Protein 3DMC (pdb70)

Organism: Trichormus variabilis (strain ATCC 29413 / PCC 7937) (NCBI:txid240292)

Solvent-accessible surface area: 12724 Å² total

Foldseek 3Di:
DDDPPLLQVVLVVVLVVLVQVCQQPVDNPVNLCADQFEWEADCPPRHGIDTGSVVVNVVSNVNCVQQVRGKHFPDFDDWDDDSFKIKTWTWMWGQRNHHIFIFIKIKMFGDDGSHTRYIYIDTDDDRRYD/DDDPPLLQVVLVVQLVVLVQVCQQPVDRPSNLCADQFAWEADCPPRHGIDTGSVVVNVVSNVNNVQQVRGKHFPDFDDWDDDNFKIKTWTKMWTQRNHHIFIFIKIKMFGDDRNHTRYIYIDTDDDRRYD

Structure (mmCIF, N/CA/C/O backbone):
data_3DMC
#
_entry.id   3DMC
#
_cell.length_a   37.777
_cell.length_b   42.138
_cell.length_c   46.342
_cell.angle_alpha   87.970
_cell.angle_beta   65.830
_cell.angle_gamma   83.740
#
_symmetry.space_group_name_H-M   'P 1'
#
loop_
_entity.id
_entity.type
_entity.pdbx_description
1 polymer 'NTF2-like Protein'
2 non-polymer 'ACETATE ION'
3 water water
#
loop_
_atom_site.group_PDB
_atom_site.id
_atom_site.type_symbol
_atom_site.label_atom_id
_atom_site.label_alt_id
_atom_site.label_comp_id
_atom_site.label_asym_id
_atom_site.label_entity_id
_atom_site.label_seq_id
_atom_site.pdbx_PDB_ins_code
_atom_site.Cartn_x
_atom_site.Cartn_y
_atom_site.Cartn_z
_atom_site.occupancy
_atom_site.B_iso_or_equiv
_atom_site.auth_seq_id
_atom_site.auth_comp_id
_atom_site.auth_asym_id
_atom_site.auth_atom_id
_atom_site.pdbx_PDB_model_num
ATOM 1 N N . GLY A 1 1 ? 33.889 8.380 0.510 1.00 12.54 0 GLY A N 1
ATOM 2 C CA . GLY A 1 1 ? 35.160 7.608 0.257 1.00 14.46 0 GLY A CA 1
ATOM 3 C C . GLY A 1 1 ? 35.396 6.477 1.224 1.00 16.10 0 GLY A C 1
ATOM 4 O O . GLY A 1 1 ? 34.850 6.438 2.334 1.00 15.13 0 GLY A O 1
ATOM 21 N N . THR A 1 4 ? 39.261 7.057 5.809 1.00 18.06 3 THR A N 1
ATOM 22 C CA . THR A 1 4 ? 39.155 8.116 6.792 1.00 18.93 3 THR A CA 1
ATOM 23 C C . THR A 1 4 ? 40.413 8.185 7.675 1.00 20.74 3 THR A C 1
ATOM 24 O O . THR A 1 4 ? 41.375 7.448 7.494 1.00 22.43 3 THR A O 1
ATOM 28 N N . HIS A 1 5 ? 40.366 9.122 8.602 1.00 21.74 4 HIS A N 1
ATOM 29 C CA . HIS A 1 5 ? 41.543 9.535 9.390 1.00 19.82 4 HIS A CA 1
ATOM 30 C C . HIS A 1 5 ? 41.063 10.538 10.400 1.00 20.35 4 HIS A C 1
ATOM 31 O O . HIS A 1 5 ? 39.997 11.129 10.244 1.00 21.12 4 HIS A O 1
ATOM 38 N N . TYR A 1 6 ? 41.843 10.728 11.448 1.00 18.41 5 TYR A N 1
ATOM 39 C CA . TYR A 1 6 ? 41.376 11.592 12.525 1.00 15.73 5 TYR A CA 1
ATOM 40 C C . TYR A 1 6 ? 41.136 13.014 11.999 1.00 14.66 5 TYR A C 1
ATOM 41 O O . TYR A 1 6 ? 40.441 13.806 12.632 1.00 18.12 5 TYR A O 1
ATOM 50 N N . SER A 1 7 ? 41.701 13.334 10.835 1.00 12.58 6 SER A N 1
ATOM 51 C CA . SER A 1 7 ? 41.589 14.689 10.235 1.00 15.64 6 SER A CA 1
ATOM 52 C C . SER A 1 7 ? 40.297 14.879 9.452 1.00 15.04 6 SER A C 1
ATOM 53 O O . SER A 1 7 ? 40.057 15.923 8.874 1.00 13.28 6 SER A O 1
ATOM 56 N N . ASP A 1 8 ? 39.486 13.832 9.445 1.00 13.15 7 ASP A N 1
ATOM 57 C CA . ASP A 1 8 ? 38.153 13.853 8.788 1.00 13.53 7 ASP A CA 1
ATOM 58 C C . ASP A 1 8 ? 37.129 14.682 9.611 1.00 12.10 7 ASP A C 1
ATOM 59 O O . ASP A 1 8 ? 36.377 14.174 10.440 1.00 12.59 7 ASP A O 1
ATOM 64 N N . ASN A 1 9 ? 37.115 15.979 9.346 1.00 12.97 8 ASN A N 1
ATOM 65 C CA . ASN A 1 9 ? 36.335 16.950 10.116 1.00 10.97 8 ASN A CA 1
ATOM 66 C C . ASN A 1 9 ? 34.875 16.765 9.785 1.00 11.01 8 ASN A C 1
ATOM 67 O O . ASN A 1 9 ? 33.989 16.958 10.621 1.00 13.27 8 ASN A O 1
ATOM 72 N N . THR A 1 10 ? 34.638 16.374 8.548 1.00 10.91 9 THR A N 1
ATOM 73 C CA . THR A 1 10 ? 33.260 16.169 8.090 1.00 11.35 9 THR A CA 1
ATOM 74 C C . THR A 1 10 ? 32.572 15.094 8.952 1.00 9.83 9 THR A C 1
ATOM 75 O O . THR A 1 10 ? 31.485 15.297 9.479 1.00 10.44 9 THR A O 1
ATOM 79 N N . LEU A 1 11 ? 33.241 13.964 9.089 1.00 11.01 10 LEU A N 1
ATOM 80 C CA . LEU A 1 11 ? 32.730 12.862 9.902 1.00 11.44 10 LEU A CA 1
ATOM 81 C C . LEU A 1 11 ? 32.618 13.268 11.363 1.00 10.38 10 LEU A C 1
ATOM 82 O O . LEU A 1 11 ? 31.607 13.008 12.023 1.00 11.91 10 LEU A O 1
ATOM 87 N N . LYS A 1 12 ? 33.669 13.921 11.873 1.00 13.30 11 LYS A N 1
ATOM 88 C CA . LYS A 1 12 ? 33.698 14.325 13.257 1.00 12.30 11 LYS A CA 1
ATOM 89 C C . LYS A 1 12 ? 32.511 15.221 13.601 1.00 14.11 11 LYS A C 1
ATOM 90 O O . LYS A 1 12 ? 31.738 14.965 14.528 1.00 12.36 11 LYS A O 1
ATOM 96 N N . VAL A 1 13 ? 32.365 16.273 12.811 1.00 12.56 12 VAL A N 1
ATOM 97 C CA . VAL A 1 13 ? 31.315 17.271 13.041 1.00 13.63 12 VAL A CA 1
ATOM 98 C C . VAL A 1 13 ? 29.932 16.635 12.873 1.00 9.02 12 VAL A C 1
ATOM 99 O O . VAL A 1 13 ? 29.043 16.841 13.693 1.00 8.89 12 VAL A O 1
ATOM 103 N N . ALA A 1 14 ? 29.756 15.869 11.811 1.00 10.10 13 ALA A N 1
ATOM 104 C CA . ALA A 1 14 ? 28.441 15.186 11.570 1.00 10.43 13 ALA A CA 1
ATOM 105 C C . ALA A 1 14 ? 28.083 14.282 12.752 1.00 11.97 13 ALA A C 1
ATOM 106 O O . ALA A 1 14 ? 26.921 14.252 13.218 1.00 10.99 13 ALA A O 1
ATOM 108 N N . HIS A 1 15 ? 29.071 13.533 13.221 1.00 13.09 14 HIS A N 1
ATOM 109 C CA . HIS A 1 15 ? 28.809 12.613 14.344 1.00 13.16 14 HIS A CA 1
ATOM 110 C C . HIS A 1 15 ? 28.404 13.407 15.569 1.00 13.12 14 HIS A C 1
ATOM 111 O O . HIS A 1 15 ? 27.555 12.968 16.354 1.00 14.04 14 HIS A O 1
ATOM 118 N N . GLN A 1 16 ? 29.002 14.574 15.761 1.00 13.37 15 GLN A N 1
ATOM 119 C CA . GLN A 1 16 ? 28.634 15.385 16.926 1.00 13.64 15 GLN A CA 1
ATOM 120 C C . GLN A 1 16 ? 27.209 15.854 16.747 1.00 13.49 15 GLN A C 1
ATOM 121 O O . GLN A 1 16 ? 26.409 15.807 17.663 1.00 11.78 15 GLN A O 1
ATOM 127 N N . GLY A 1 17 ? 26.891 16.306 15.551 1.00 12.46 16 GLY A N 1
ATOM 128 C CA . GLY A 1 17 ? 25.507 16.684 15.215 1.00 13.56 16 GLY A CA 1
ATOM 129 C C . GLY A 1 17 ? 24.520 15.565 15.460 1.00 10.34 16 GLY A C 1
ATOM 130 O O . GLY A 1 17 ? 23.409 15.799 15.988 1.00 12.49 16 GLY A O 1
ATOM 131 N N . PHE A 1 18 ? 24.933 14.347 15.122 1.00 12.77 17 PHE A N 1
ATOM 132 C CA . PHE A 1 18 ? 24.033 13.193 15.242 1.00 12.51 17 PHE A CA 1
ATOM 133 C C . PHE A 1 18 ? 23.801 12.873 16.719 1.00 11.14 17 PHE A C 1
ATOM 134 O O . PHE A 1 18 ? 22.712 12.515 17.129 1.00 9.21 17 PHE A O 1
ATOM 142 N N . GLU A 1 19 ? 24.826 13.078 17.535 1.00 11.43 18 GLU A N 1
ATOM 143 C CA . GLU A 1 19 ? 24.643 12.935 18.991 1.00 9.34 18 GLU A CA 1
ATOM 144 C C . GLU A 1 19 ? 23.591 13.916 19.490 1.00 9.51 18 GLU A C 1
ATOM 145 O O . GLU A 1 19 ? 22.708 13.552 20.231 1.00 11.21 18 GLU A O 1
ATOM 151 N N . PHE A 1 20 ? 23.696 15.178 19.093 1.00 10.50 19 PHE A N 1
ATOM 152 C CA . PHE A 1 20 ? 22.735 16.198 19.554 1.00 7.69 19 PHE A CA 1
ATOM 153 C C . PHE A 1 20 ? 21.331 15.955 18.976 1.00 10.71 19 PHE A C 1
ATOM 154 O O . PHE A 1 20 ? 20.315 16.270 19.608 1.00 11.65 19 PHE A O 1
ATOM 162 N N . PHE A 1 21 ? 21.298 15.334 17.802 1.00 8.23 20 PHE A N 1
ATOM 163 C CA . PHE A 1 21 ? 20.029 14.992 17.121 1.00 9.66 20 PHE A CA 1
ATOM 164 C C . PHE A 1 21 ? 19.358 13.838 17.892 1.00 9.49 20 PHE A C 1
ATOM 165 O O . PHE A 1 21 ? 18.166 13.864 18.203 1.00 12.22 20 PHE A O 1
ATOM 173 N N . THR A 1 22 ? 20.180 12.879 18.293 1.00 12.27 21 THR A N 1
ATOM 174 C CA . THR A 1 22 ? 19.718 11.744 19.096 1.00 11.13 21 THR A CA 1
ATOM 175 C C . THR A 1 22 ? 19.085 12.287 20.383 1.00 10.77 21 THR A C 1
ATOM 176 O O . THR A 1 22 ? 17.989 11.900 20.782 1.00 10.47 21 THR A O 1
ATOM 180 N N . GLN A 1 23 ? 19.820 13.198 21.010 1.00 11.52 22 GLN A N 1
ATOM 181 C CA . GLN A 1 23 ? 19.401 13.798 22.297 1.00 12.37 22 GLN A CA 1
ATOM 182 C C . GLN A 1 23 ? 18.076 14.579 22.144 1.00 11.29 22 GLN A C 1
ATOM 183 O O . GLN A 1 23 ? 17.173 14.503 22.981 1.00 12.02 22 GLN A O 1
ATOM 189 N N . GLY A 1 24 ? 17.946 15.277 21.021 1.00 12.24 23 GLY A N 1
ATOM 190 C CA . GLY A 1 24 ? 16.752 16.043 20.743 1.00 12.59 23 GLY A CA 1
ATOM 191 C C . GLY A 1 24 ? 15.563 15.138 20.567 1.00 11.27 23 GLY A C 1
ATOM 192 O O . GLY A 1 24 ? 14.472 15.386 21.074 1.00 11.77 23 GLY A O 1
ATOM 193 N N . LEU A 1 25 ? 15.777 14.033 19.861 1.00 10.38 24 LEU A N 1
ATOM 194 C CA . LEU A 1 25 ? 14.697 13.106 19.633 1.00 12.94 24 LEU A CA 1
ATOM 195 C C . LEU A 1 25 ? 14.255 12.491 20.957 1.00 11.49 24 LEU A C 1
ATOM 196 O O . LEU A 1 25 ? 13.087 12.295 21.185 1.00 9.59 24 LEU A O 1
ATOM 201 N N . ALA A 1 26 ? 15.218 12.155 21.809 1.00 11.45 25 ALA A N 1
ATOM 202 C CA . ALA A 1 26 ? 14.906 11.379 23.038 1.00 10.73 25 ALA A CA 1
ATOM 203 C C . ALA A 1 26 ? 14.298 12.267 24.104 1.00 12.29 25 ALA A C 1
ATOM 204 O O . ALA A 1 26 ? 13.548 11.817 24.956 1.00 14.57 25 ALA A O 1
ATOM 206 N N . THR A 1 27 ? 14.653 13.537 24.066 1.00 11.55 26 THR A N 1
ATOM 207 C CA . THR A 1 27 ? 14.371 14.463 25.193 1.00 13.36 26 THR A CA 1
ATOM 208 C C . THR A 1 27 ? 13.546 15.702 24.853 1.00 12.24 26 THR A C 1
ATOM 209 O O . THR A 1 27 ? 12.969 16.332 25.734 1.00 15.80 26 THR A O 1
ATOM 213 N N . GLY A 1 28 ? 13.534 16.061 23.583 1.00 12.86 27 GLY A N 1
ATOM 214 C CA . GLY A 1 28 ? 12.792 17.208 23.074 1.00 15.08 27 GLY A CA 1
ATOM 215 C C . GLY A 1 28 ? 13.531 18.513 23.299 1.00 14.86 27 GLY A C 1
ATOM 216 O O . GLY A 1 28 ? 13.026 19.606 23.064 1.00 17.78 27 GLY A O 1
ATOM 217 N N . GLU A 1 29 ? 14.752 18.376 23.779 1.00 15.76 28 GLU A N 1
ATOM 218 C CA . GLU A 1 29 ? 15.653 19.526 23.944 1.00 17.87 28 GLU A CA 1
ATOM 219 C C . GLU A 1 29 ? 16.608 19.631 22.758 1.00 13.89 28 GLU A C 1
ATOM 220 O O . GLU A 1 29 ? 17.513 18.806 22.579 1.00 15.40 28 GLU A O 1
ATOM 226 N N . TRP A 1 30 ? 16.385 20.652 21.961 1.00 16.28 29 TRP A N 1
ATOM 227 C CA . TRP A 1 30 ? 17.059 20.808 20.665 1.00 15.30 29 TRP A CA 1
ATOM 228 C C . TRP A 1 30 ? 18.135 21.909 20.627 1.00 16.94 29 TRP A C 1
ATOM 229 O O . TRP A 1 30 ? 18.797 22.087 19.601 1.00 14.19 29 TRP A O 1
ATOM 240 N N . GLN A 1 31 ? 18.335 22.636 21.730 1.00 16.29 30 GLN A N 1
ATOM 241 C CA . GLN A 1 31 ? 19.257 23.785 21.658 1.00 16.19 30 GLN A CA 1
ATOM 242 C C . GLN A 1 31 ? 20.664 23.410 21.211 1.00 12.03 30 GLN A C 1
ATOM 243 O O . GLN A 1 31 ? 21.308 24.140 20.459 1.00 13.55 30 GLN A O 1
ATOM 249 N N . LYS A 1 32 ? 21.138 22.252 21.644 1.00 14.71 31 LYS A N 1
ATOM 250 C CA . LYS A 1 32 ? 22.531 21.866 21.400 1.00 15.47 31 LYS A CA 1
ATOM 251 C C . LYS A 1 32 ? 22.698 21.589 19.908 1.00 12.67 31 LYS A C 1
ATOM 252 O O . LYS A 1 32 ? 23.692 21.974 19.299 1.00 14.25 31 LYS A O 1
ATOM 258 N N . PHE A 1 33 ? 21.694 20.924 19.331 1.00 12.48 32 PHE A N 1
ATOM 259 C CA . PHE A 1 33 ? 21.682 20.667 17.879 1.00 10.72 32 PHE A CA 1
ATOM 260 C C . PHE A 1 33 ? 21.609 21.988 17.103 1.00 11.58 32 PHE A C 1
ATOM 261 O O . PHE A 1 33 ? 22.368 22.216 16.168 1.00 13.01 32 PHE A O 1
ATOM 269 N N . LEU A 1 34 ? 20.699 22.862 17.511 1.00 13.15 33 LEU A N 1
ATOM 270 C CA . LEU A 1 34 ? 20.483 24.138 16.826 1.00 13.19 33 LEU A CA 1
ATOM 271 C C . LEU A 1 34 ? 21.743 25.001 16.836 1.00 13.71 33 LEU A C 1
ATOM 272 O O . LEU A 1 34 ? 22.065 25.693 15.871 1.00 13.58 33 LEU A O 1
ATOM 277 N N . ASP A 1 35 ? 22.460 24.920 17.944 1.00 15.03 34 ASP A N 1
ATOM 278 C CA . ASP A 1 35 ? 23.642 25.753 18.144 1.00 15.97 34 ASP A CA 1
ATOM 279 C C . ASP A 1 35 ? 24.732 25.363 17.136 1.00 18.09 34 ASP A C 1
ATOM 280 O O . ASP A 1 35 ? 25.680 26.117 16.871 1.00 19.45 34 ASP A O 1
ATOM 293 N N . LEU A 1 37 ? 24.121 24.628 14.028 1.00 12.32 36 LEU A N 1
ATOM 294 C CA . LEU A 1 37 ? 23.644 24.934 12.664 1.00 13.58 36 LEU A CA 1
ATOM 295 C C . LEU A 1 37 ? 24.101 26.319 12.201 1.00 15.09 36 LEU A C 1
ATOM 296 O O . LEU A 1 37 ? 24.126 27.276 12.973 1.00 16.54 36 LEU A O 1
ATOM 301 N N . THR A 1 38 ? 24.462 26.403 10.928 1.00 15.90 37 THR A N 1
ATOM 302 C CA . THR A 1 38 ? 24.878 27.662 10.302 1.00 14.15 37 THR A CA 1
ATOM 303 C C . THR A 1 38 ? 23.681 28.603 10.144 1.00 14.96 37 THR A C 1
ATOM 304 O O . THR A 1 38 ? 22.520 28.198 10.161 1.00 14.21 37 THR A O 1
ATOM 308 N N . GLU A 1 39 ? 23.962 29.891 9.985 1.00 15.38 38 GLU A N 1
ATOM 309 C CA . GLU A 1 39 ? 22.890 30.866 9.904 1.00 17.39 38 GLU A CA 1
ATOM 310 C C . GLU A 1 39 ? 22.038 30.676 8.649 1.00 17.09 38 GLU A C 1
ATOM 311 O O . GLU A 1 39 ? 20.868 31.065 8.613 1.00 19.29 38 GLU A O 1
ATOM 317 N N . ASP A 1 40 ? 22.654 30.086 7.631 1.00 16.45 39 ASP A N 1
ATOM 318 C CA . ASP A 1 40 ? 22.000 29.862 6.329 1.00 15.56 39 ASP A CA 1
ATOM 319 C C . ASP A 1 40 ? 21.507 28.416 6.224 1.00 13.72 39 ASP A C 1
ATOM 320 O O . ASP A 1 40 ? 21.251 27.909 5.144 1.00 11.13 39 ASP A O 1
ATOM 325 N N . PHE A 1 41 ? 21.370 27.796 7.384 1.00 15.10 40 PHE A N 1
ATOM 326 C CA . PHE A 1 41 ? 20.911 26.395 7.476 1.00 14.39 40 PHE A CA 1
ATOM 327 C C . PHE A 1 41 ? 19.624 26.173 6.672 1.00 14.14 40 PHE A C 1
ATOM 328 O O . PHE A 1 41 ? 18.681 26.954 6.781 1.00 16.17 40 PHE A O 1
ATOM 336 N N . THR A 1 42 ? 19.590 25.100 5.876 1.00 12.06 41 THR A N 1
ATOM 337 C CA . THR A 1 42 ? 18.338 24.703 5.196 1.00 8.77 41 THR A CA 1
ATOM 338 C C . THR A 1 42 ? 18.062 23.253 5.486 1.00 11.83 41 THR A C 1
ATOM 339 O O . THR A 1 42 ? 18.961 22.491 5.845 1.00 10.57 41 THR A O 1
ATOM 343 N N . PHE A 1 43 ? 16.803 22.894 5.400 1.00 11.17 42 PHE A N 1
ATOM 344 C CA . PHE A 1 43 ? 16.434 21.483 5.642 1.00 12.63 42 PHE A CA 1
ATOM 345 C C . PHE A 1 43 ? 15.305 21.116 4.719 1.00 11.99 42 PHE A C 1
ATOM 346 O O . PHE A 1 43 ? 14.414 21.912 4.437 1.00 14.90 42 PHE A O 1
ATOM 354 N N . TRP A 1 44 ? 15.375 19.890 4.242 1.00 8.68 43 TRP A N 1
ATOM 355 C CA . TRP A 1 44 ? 14.350 19.340 3.336 1.00 8.72 43 TRP A CA 1
ATOM 356 C C . TRP A 1 44 ? 13.628 18.186 4.051 1.00 8.36 43 TRP A C 1
ATOM 357 O O . TRP A 1 44 ? 14.259 17.317 4.649 1.00 9.64 43 TRP A O 1
ATOM 368 N N . PHE A 1 45 ? 12.306 18.194 3.961 1.00 11.06 44 PHE A N 1
ATOM 369 C CA . PHE A 1 45 ? 11.462 17.187 4.604 1.00 10.79 44 PHE A CA 1
ATOM 370 C C . PHE A 1 45 ? 10.351 16.708 3.632 1.00 8.81 44 PHE A C 1
ATOM 371 O O . PHE A 1 45 ? 9.914 17.434 2.774 1.00 10.22 44 PHE A O 1
ATOM 379 N N . PRO A 1 46 ? 9.926 15.436 3.741 1.00 8.41 45 PRO A N 1
ATOM 380 C CA . PRO A 1 46 ? 9.158 14.909 2.621 1.00 7.96 45 PRO A CA 1
ATOM 381 C C . PRO A 1 46 ? 7.728 15.353 2.464 1.00 10.34 45 PRO A C 1
ATOM 382 O O . PRO A 1 46 ? 7.214 15.350 1.351 1.00 13.63 45 PRO A O 1
ATOM 394 N N . GLY A 1 48 ? 3.950 17.293 4.473 1.00 14.84 47 GLY A N 1
ATOM 395 C CA . GLY A 1 48 ? 3.184 18.019 5.456 1.00 16.83 47 GLY A CA 1
ATOM 396 C C . GLY A 1 48 ? 3.570 19.461 5.480 1.00 14.67 47 GLY A C 1
ATOM 397 O O . GLY A 1 48 ? 4.020 20.005 4.479 1.00 14.30 47 GLY A O 1
ATOM 398 N N . GLU A 1 49 ? 3.377 20.049 6.645 1.00 12.39 48 GLU A N 1
ATOM 399 C CA . GLU A 1 49 ? 3.588 21.493 6.829 1.00 15.35 48 GLU A CA 1
ATOM 400 C C . GLU A 1 49 ? 4.975 21.909 6.411 1.00 13.60 48 GLU A C 1
ATOM 401 O O . GLU A 1 49 ? 5.167 22.994 5.879 1.00 15.07 48 GLU A O 1
ATOM 407 N N . PHE A 1 50 ? 5.944 21.044 6.690 1.00 12.21 49 PHE A N 1
ATOM 408 C CA . PHE A 1 50 ? 7.357 21.312 6.420 1.00 10.89 49 PHE A CA 1
ATOM 409 C C . PHE A 1 50 ? 7.876 20.634 5.139 1.00 11.85 49 PHE A C 1
ATOM 410 O O . PHE A 1 50 ? 9.073 20.498 4.912 1.00 10.72 49 PHE A O 1
ATOM 418 N N . HIS A 1 51 ? 6.953 20.236 4.275 1.00 10.64 50 HIS A N 1
ATOM 419 C CA . HIS A 1 51 ? 7.370 19.656 3.013 1.00 12.19 50 HIS A CA 1
ATOM 420 C C . HIS A 1 51 ? 8.268 20.623 2.272 1.00 12.95 50 HIS A C 1
ATOM 421 O O . HIS A 1 51 ? 8.033 21.830 2.237 1.00 11.74 50 HIS A O 1
ATOM 428 N N . GLY A 1 52 ? 9.310 20.071 1.675 1.00 13.71 51 GLY A N 1
ATOM 429 C CA . GLY A 1 52 ? 10.217 20.763 0.777 1.00 14.11 51 GLY A CA 1
ATOM 430 C C . GLY A 1 52 ? 11.371 21.467 1.451 1.00 13.46 51 GLY A C 1
ATOM 431 O O . GLY A 1 52 ? 11.824 21.067 2.520 1.00 13.11 51 GLY A O 1
ATOM 432 N N . LEU A 1 53 ? 11.820 22.541 0.810 1.00 15.18 52 LEU A N 1
ATOM 433 C CA . LEU A 1 53 ? 12.963 23.305 1.287 1.00 15.63 52 LEU A CA 1
ATOM 434 C C . LEU A 1 53 ? 12.516 24.331 2.322 1.00 18.48 52 LEU A C 1
ATOM 435 O O . LEU A 1 53 ? 11.572 25.108 2.106 1.00 16.37 52 LEU A O 1
ATOM 440 N N . ASN A 1 54 ? 13.201 24.296 3.455 1.00 14.02 53 ASN A N 1
ATOM 441 C CA . ASN A 1 54 ? 12.947 25.207 4.573 1.00 14.04 53 ASN A CA 1
ATOM 442 C C . ASN A 1 54 ? 14.207 25.951 4.880 1.00 14.26 53 ASN A C 1
ATOM 443 O O . ASN A 1 54 ? 15.265 25.363 4.916 1.00 11.51 53 ASN A O 1
ATOM 448 N N . VAL A 1 55 ? 14.094 27.261 5.111 1.00 13.87 54 VAL A N 1
ATOM 449 C CA . VAL A 1 55 ? 15.292 28.090 5.235 1.00 15.85 54 VAL A CA 1
ATOM 450 C C . VAL A 1 55 ? 15.386 28.736 6.600 1.00 13.66 54 VAL A C 1
ATOM 451 O O . VAL A 1 55 ? 14.419 29.288 7.111 1.00 14.82 54 VAL A O 1
ATOM 455 N N . GLY A 1 56 ? 16.569 28.633 7.188 1.00 15.29 55 GLY A N 1
ATOM 456 C CA . GLY A 1 56 ? 16.886 29.305 8.453 1.00 16.72 55 GLY A CA 1
ATOM 457 C C . GLY A 1 56 ? 16.613 28.616 9.767 1.00 17.30 55 GLY A C 1
ATOM 458 O O . GLY A 1 56 ? 15.820 27.674 9.862 1.00 17.63 55 GLY A O 1
ATOM 459 N N . LYS A 1 57 ? 17.271 29.136 10.807 1.00 16.26 56 LYS A N 1
ATOM 460 C CA . LYS A 1 57 ? 17.286 28.501 12.140 1.00 16.13 56 LYS A CA 1
ATOM 461 C C . LYS A 1 57 ? 16.020 28.712 12.969 1.00 16.81 56 LYS A C 1
ATOM 462 O O . LYS A 1 57 ? 15.686 27.897 13.809 1.00 17.56 56 LYS A O 1
ATOM 468 N N . GLU A 1 58 ? 15.312 29.798 12.709 1.00 17.21 57 GLU A N 1
ATOM 469 C CA . GLU A 1 58 ? 14.013 30.024 13.370 1.00 18.77 57 GLU A CA 1
ATOM 470 C C . GLU A 1 58 ? 13.047 28.939 12.922 1.00 17.40 57 GLU A C 1
ATOM 471 O O . GLU A 1 58 ? 12.328 28.343 13.715 1.00 16.87 57 GLU A O 1
ATOM 474 N N . ARG A 1 59 ? 13.011 28.753 11.616 1.00 17.37 58 ARG A N 1
ATOM 475 C CA . ARG A 1 59 ? 12.144 27.740 11.009 1.00 17.15 58 ARG A CA 1
ATOM 476 C C . ARG A 1 59 ? 12.590 26.327 11.445 1.00 15.38 58 ARG A C 1
ATOM 477 O O . ARG A 1 59 ? 11.770 25.434 11.697 1.00 16.07 58 ARG A O 1
ATOM 485 N N . ALA A 1 60 ? 13.893 26.158 11.600 1.00 14.34 59 ALA A N 1
ATOM 486 C CA . ALA A 1 60 ? 14.435 24.847 12.066 1.00 13.75 59 ALA A CA 1
ATOM 487 C C . ALA A 1 60 ? 13.904 24.542 13.464 1.00 15.98 59 ALA A C 1
ATOM 488 O O . ALA A 1 60 ? 13.449 23.441 13.756 1.00 12.25 59 ALA A O 1
ATOM 490 N N . LYS A 1 61 ? 13.945 25.540 14.327 1.00 14.03 60 LYS A N 1
ATOM 491 C CA . LYS A 1 61 ? 13.419 25.373 15.691 1.00 15.12 60 LYS A CA 1
ATOM 492 C C . LYS A 1 61 ? 11.942 24.984 15.695 1.00 14.90 60 LYS A C 1
ATOM 493 O O . LYS A 1 61 ? 11.488 24.114 16.451 1.00 14.26 60 LYS A O 1
ATOM 499 N N . GLU A 1 62 ? 11.190 25.611 14.814 1.00 13.55 61 GLU A N 1
ATOM 500 C CA . GLU A 1 62 ? 9.761 25.314 14.719 1.00 15.45 61 GLU A CA 1
ATOM 501 C C . GLU A 1 62 ? 9.608 23.832 14.379 1.00 13.98 61 GLU A C 1
ATOM 502 O O . GLU A 1 62 ? 8.862 23.093 15.010 1.00 15.15 61 GLU A O 1
ATOM 508 N N . PHE A 1 63 ? 10.336 23.444 13.349 1.00 13.64 62 PHE A N 1
ATOM 509 C CA . PHE A 1 63 ? 10.300 22.051 12.860 1.00 12.13 62 PHE A CA 1
ATOM 510 C C . PHE A 1 63 ? 10.629 21.032 13.977 1.00 12.09 62 PHE A C 1
ATOM 511 O O . PHE A 1 63 ? 9.884 20.049 14.254 1.00 13.14 62 PHE A O 1
ATOM 519 N N . PHE A 1 64 ? 11.749 21.260 14.653 1.00 11.63 63 PHE A N 1
ATOM 520 C CA . PHE A 1 64 ? 12.211 20.253 15.635 1.00 12.54 63 PHE A CA 1
ATOM 521 C C . PHE A 1 64 ? 11.273 20.209 16.856 1.00 12.56 63 PHE A C 1
ATOM 522 O O . PHE A 1 64 ? 11.008 19.157 17.427 1.00 12.48 63 PHE A O 1
ATOM 530 N N . THR A 1 65 ? 10.746 21.374 17.215 1.00 12.52 64 THR A N 1
ATOM 531 C CA . THR A 1 65 ? 9.745 21.445 18.270 1.00 15.56 64 THR A CA 1
ATOM 532 C C . THR A 1 65 ? 8.487 20.661 17.898 1.00 16.01 64 THR A C 1
ATOM 533 O O . THR A 1 65 ? 7.896 19.944 18.709 1.00 19.91 64 THR A O 1
ATOM 537 N N . TYR A 1 66 ? 8.145 20.780 16.630 1.00 16.36 65 TYR A N 1
ATOM 538 C CA . TYR A 1 66 ? 6.977 20.129 16.043 1.00 15.56 65 TYR A CA 1
ATOM 539 C C . TYR A 1 66 ? 7.172 18.634 16.070 1.00 18.87 65 TYR A C 1
ATOM 540 O O . TYR A 1 66 ? 6.261 17.874 16.374 1.00 19.15 65 TYR A O 1
ATOM 549 N N . VAL A 1 67 ? 8.382 18.224 15.743 1.00 18.54 66 VAL A N 1
ATOM 550 C CA . VAL A 1 67 ? 8.701 16.781 15.691 1.00 16.75 66 VAL A CA 1
ATOM 551 C C . VAL A 1 67 ? 8.452 16.193 17.065 1.00 18.24 66 VAL A C 1
ATOM 552 O O . VAL A 1 67 ? 7.828 15.145 17.209 1.00 19.47 66 VAL A O 1
ATOM 556 N N . SER A 1 68 ? 8.948 16.882 18.087 1.00 15.85 67 SER A N 1
ATOM 557 C CA . SER A 1 68 ? 8.904 16.366 19.466 1.00 17.39 67 SER A CA 1
ATOM 558 C C . SER A 1 68 ? 7.538 16.529 20.170 1.00 19.91 67 SER A C 1
ATOM 559 O O . SER A 1 68 ? 7.243 15.842 21.135 1.00 18.78 67 SER A O 1
ATOM 562 N N . GLU A 1 69 ? 6.701 17.419 19.657 1.00 18.39 68 GLU A N 1
ATOM 563 C CA . GLU A 1 69 ? 5.479 17.800 20.382 1.00 21.34 68 GLU A CA 1
ATOM 564 C C . GLU A 1 69 ? 4.554 16.625 20.696 1.00 19.83 68 GLU A C 1
ATOM 565 O O . GLU A 1 69 ? 3.872 16.627 21.723 1.00 20.86 68 GLU A O 1
ATOM 571 N N . SER A 1 70 ? 4.522 15.626 19.828 1.00 21.52 69 SER A N 1
ATOM 572 C CA . SER A 1 70 ? 3.562 14.517 19.999 1.00 22.41 69 SER A CA 1
ATOM 573 C C . SER A 1 70 ? 4.228 13.240 20.474 1.00 18.02 69 SER A C 1
ATOM 574 O O . SER A 1 70 ? 3.582 12.230 20.756 1.00 19.35 69 SER A O 1
ATOM 577 N N . PHE A 1 71 ? 5.530 13.320 20.655 1.00 15.96 70 PHE A N 1
ATOM 578 C CA . PHE A 1 71 ? 6.234 12.206 21.305 1.00 12.18 70 PHE A CA 1
ATOM 579 C C . PHE A 1 71 ? 6.534 12.520 22.756 1.00 12.60 70 PHE A C 1
ATOM 580 O O . PHE A 1 71 ? 7.621 13.011 23.110 1.00 13.57 70 PHE A O 1
ATOM 588 N N . HIS A 1 72 ? 5.535 12.254 23.590 1.00 14.26 71 HIS A N 1
ATOM 589 C CA . HIS A 1 72 ? 5.574 12.747 24.963 1.00 14.38 71 HIS A CA 1
ATOM 590 C C . HIS A 1 72 ? 6.729 12.163 25.767 1.00 14.99 71 HIS A C 1
ATOM 591 O O . HIS A 1 72 ? 7.187 12.763 26.733 1.00 18.19 71 HIS A O 1
ATOM 598 N N . THR A 1 73 ? 7.220 11.013 25.352 1.00 15.29 72 THR A N 1
ATOM 599 C CA . THR A 1 73 ? 8.391 10.431 26.004 1.00 16.57 72 THR A CA 1
ATOM 600 C C . THR A 1 73 ? 9.554 10.213 25.034 1.00 16.18 72 THR A C 1
ATOM 601 O O . THR A 1 73 ? 10.489 9.466 25.321 1.00 16.37 72 THR A O 1
ATOM 605 N N . GLY A 1 74 ? 9.462 10.927 23.914 1.00 14.03 73 GLY A N 1
ATOM 606 C CA . GLY A 1 74 ? 10.490 10.942 22.877 1.00 13.06 73 GLY A CA 1
ATOM 607 C C . GLY A 1 74 ? 10.493 9.794 21.883 1.00 11.83 73 GLY A C 1
ATOM 608 O O . GLY A 1 74 ? 9.653 8.913 21.876 1.00 12.97 73 GLY A O 1
ATOM 609 N N . ILE A 1 75 ? 11.495 9.892 21.023 1.00 7.22 74 ILE A N 1
ATOM 610 C CA . ILE A 1 75 ? 11.860 8.889 20.010 1.00 9.96 74 ILE A CA 1
ATOM 611 C C . ILE A 1 75 ? 13.253 8.376 20.323 1.00 10.78 74 ILE A C 1
ATOM 612 O O . ILE A 1 75 ? 14.161 9.145 20.643 1.00 10.58 74 ILE A O 1
ATOM 617 N N . GLN A 1 76 ? 13.364 7.062 20.287 1.00 10.53 75 GLN A N 1
ATOM 618 C CA . GLN A 1 76 ? 14.630 6.345 20.480 1.00 12.80 75 GLN A CA 1
ATOM 619 C C . GLN A 1 76 ? 15.205 5.907 19.129 1.00 8.26 75 GLN A C 1
ATOM 620 O O . GLN A 1 76 ? 14.463 5.504 18.196 1.00 10.42 75 GLN A O 1
ATOM 626 N N . ILE A 1 77 ? 16.520 5.967 19.052 1.00 9.70 76 ILE A N 1
ATOM 627 C CA . ILE A 1 77 ? 17.264 5.395 17.927 1.00 12.88 76 ILE A CA 1
ATOM 628 C C . ILE A 1 77 ? 17.679 3.996 18.332 1.00 13.69 76 ILE A C 1
ATOM 629 O O . ILE A 1 77 ? 18.539 3.798 19.202 1.00 11.95 76 ILE A O 1
ATOM 634 N N . SER A 1 78 ? 16.985 3.052 17.702 1.00 10.50 77 SER A N 1
ATOM 635 C CA . SER A 1 78 ? 17.060 1.627 18.016 1.00 13.19 77 SER A CA 1
ATOM 636 C C . SER A 1 78 ? 18.385 1.063 17.513 1.00 14.71 77 SER A C 1
ATOM 637 O O . SER A 1 78 ? 19.041 0.246 18.152 1.00 12.18 77 SER A O 1
ATOM 640 N N . SER A 1 79 ? 18.760 1.531 16.343 1.00 10.94 78 SER A N 1
ATOM 641 C CA . SER A 1 79 ? 20.053 1.171 15.741 1.00 11.67 78 SER A CA 1
ATOM 642 C C . SER A 1 79 ? 20.492 2.221 14.750 1.00 11.58 78 SER A C 1
ATOM 643 O O . SER A 1 79 ? 19.674 2.791 14.014 1.00 11.66 78 SER A O 1
ATOM 646 N N . LEU A 1 80 ? 21.790 2.436 14.737 1.00 12.16 79 LEU A N 1
ATOM 647 C CA . LEU A 1 80 ? 22.475 3.222 13.682 1.00 11.20 79 LEU A CA 1
ATOM 648 C C . LEU A 1 80 ? 23.279 2.252 12.815 1.00 11.08 79 LEU A C 1
ATOM 649 O O . LEU A 1 80 ? 24.299 1.691 13.281 1.00 11.68 79 LEU A O 1
ATOM 654 N N . ASP A 1 81 ? 22.814 2.041 11.583 1.00 8.71 80 ASP A N 1
ATOM 655 C CA . ASP A 1 81 ? 23.202 0.859 10.803 1.00 10.86 80 ASP A CA 1
ATOM 656 C C . ASP A 1 81 ? 24.305 1.151 9.795 1.00 12.75 80 ASP A C 1
ATOM 657 O O . ASP A 1 81 ? 25.184 0.330 9.577 1.00 12.83 80 ASP A O 1
ATOM 662 N N . ARG A 1 82 ? 24.234 2.330 9.192 1.00 11.32 81 ARG A N 1
ATOM 663 C CA . ARG A 1 82 ? 25.176 2.718 8.145 1.00 10.67 81 ARG A CA 1
ATOM 664 C C . ARG A 1 82 ? 25.429 4.205 8.197 1.00 9.27 81 ARG A C 1
ATOM 665 O O . ARG A 1 82 ? 24.496 4.988 8.287 1.00 10.05 81 ARG A O 1
ATOM 673 N N . VAL A 1 83 ? 26.710 4.549 8.170 1.00 8.24 82 VAL A N 1
ATOM 674 C CA . VAL A 1 83 ? 27.136 5.943 8.113 1.00 7.04 82 VAL A CA 1
ATOM 675 C C . VAL A 1 83 ? 28.121 6.089 6.969 1.00 8.28 82 VAL A C 1
ATOM 676 O O . VAL A 1 83 ? 29.223 5.523 6.981 1.00 11.12 82 VAL A O 1
ATOM 680 N N . THR A 1 84 ? 27.722 6.880 5.988 1.00 8.91 83 THR A N 1
ATOM 681 C CA . THR A 1 84 ? 28.552 7.085 4.799 1.00 5.50 83 THR A CA 1
ATOM 682 C C . THR A 1 84 ? 28.884 8.546 4.650 1.00 5.15 83 THR A C 1
ATOM 683 O O . THR A 1 84 ? 28.174 9.397 5.150 1.00 6.09 83 THR A O 1
ATOM 687 N N . SER A 1 85 ? 30.010 8.837 3.990 1.00 6.76 84 SER A N 1
ATOM 688 C CA . SER A 1 85 ? 30.403 10.236 3.815 1.00 9.15 84 SER A CA 1
ATOM 689 C C . SER A 1 85 ? 31.200 10.477 2.546 1.00 8.96 84 SER A C 1
ATOM 690 O O . SER A 1 85 ? 31.627 9.562 1.836 1.00 8.64 84 SER A O 1
ATOM 693 N N . ASN A 1 86 ? 31.370 11.755 2.326 1.00 9.84 85 ASN A N 1
ATOM 694 C CA . ASN A 1 86 ? 32.307 12.283 1.300 1.00 10.83 85 ASN A CA 1
ATOM 695 C C . ASN A 1 86 ? 33.008 13.511 1.889 1.00 12.20 85 ASN A C 1
ATOM 696 O O . ASN A 1 86 ? 33.107 13.633 3.110 1.00 12.31 85 ASN A O 1
ATOM 701 N N . GLU A 1 87 ? 33.510 14.404 1.036 1.00 12.32 86 GLU A N 1
ATOM 702 C CA . GLU A 1 87 ? 34.268 15.558 1.551 1.00 13.82 86 GLU A CA 1
ATOM 703 C C . GLU A 1 87 ? 33.416 16.484 2.433 1.00 13.82 86 GLU A C 1
ATOM 704 O O . GLU A 1 87 ? 33.942 17.128 3.325 1.00 13.86 86 GLU A O 1
ATOM 710 N N . THR A 1 88 ? 32.108 16.515 2.180 1.00 10.51 87 THR A N 1
ATOM 711 C CA . THR A 1 88 ? 31.207 17.475 2.819 1.00 10.69 87 THR A CA 1
ATOM 712 C C . THR A 1 88 ? 29.899 16.961 3.429 1.00 11.12 87 THR A C 1
ATOM 713 O O . THR A 1 88 ? 29.331 17.615 4.254 1.00 16.25 87 THR A O 1
ATOM 717 N N . THR A 1 89 ? 29.500 15.742 3.079 1.00 11.58 88 THR A N 1
ATOM 718 C CA . THR A 1 89 ? 28.178 15.217 3.396 1.00 10.87 88 THR A CA 1
ATOM 719 C C . THR A 1 89 ? 28.338 13.916 4.161 1.00 8.74 88 THR A C 1
ATOM 720 O O . THR A 1 89 ? 29.214 13.099 3.852 1.00 10.36 88 THR A O 1
ATOM 724 N N . VAL A 1 90 ? 27.463 13.743 5.145 1.00 8.52 89 VAL A N 1
ATOM 725 C CA . VAL A 1 90 ? 27.375 12.473 5.891 1.00 9.16 89 VAL A CA 1
ATOM 726 C C . VAL A 1 90 ? 25.931 12.038 5.943 1.00 8.69 89 VAL A C 1
ATOM 727 O O . VAL A 1 90 ? 25.012 12.857 6.178 1.00 8.40 89 VAL A O 1
ATOM 731 N N . VAL A 1 91 ? 25.721 10.752 5.697 1.00 8.13 90 VAL A N 1
ATOM 732 C CA . VAL A 1 91 ? 24.364 10.180 5.776 1.00 8.49 90 VAL A CA 1
ATOM 733 C C . VAL A 1 91 ? 24.374 9.102 6.832 1.00 9.58 90 VAL A C 1
ATOM 734 O O . VAL A 1 91 ? 25.291 8.274 6.904 1.00 8.50 90 VAL A O 1
ATOM 738 N N . PHE A 1 92 ? 23.346 9.187 7.656 1.00 9.72 91 PHE A N 1
ATOM 739 C CA . PHE A 1 92 ? 23.058 8.266 8.745 1.00 7.84 91 PHE A CA 1
ATOM 740 C C . PHE A 1 92 ? 21.794 7.499 8.383 1.00 8.32 91 PHE A C 1
ATOM 741 O O . PHE A 1 92 ? 20.738 8.081 8.254 1.00 11.10 91 PHE A O 1
ATOM 749 N N . GLU A 1 93 ? 21.932 6.183 8.254 1.00 7.20 92 GLU A N 1
ATOM 750 C CA . GLU A 1 93 ? 20.813 5.300 8.020 1.00 9.03 92 GLU A CA 1
ATOM 751 C C . GLU A 1 93 ? 20.548 4.605 9.347 1.00 10.48 92 GLU A C 1
ATOM 752 O O . GLU A 1 93 ? 21.407 3.855 9.874 1.00 6.97 92 GLU A O 1
ATOM 758 N N . PHE A 1 94 ? 19.349 4.848 9.853 1.00 7.82 93 PHE A N 1
ATOM 759 C CA . PHE A 1 94 ? 18.970 4.384 11.197 1.00 8.84 93 PHE A CA 1
ATOM 760 C C . PHE A 1 94 ? 17.530 3.849 11.315 1.00 10.78 93 PHE A C 1
ATOM 761 O O . PHE A 1 94 ? 16.697 3.987 10.408 1.00 7.25 93 PHE A O 1
ATOM 769 N N . ARG A 1 95 ? 17.276 3.211 12.456 1.00 9.99 94 ARG A N 1
ATOM 770 C CA . ARG A 1 95 ? 15.939 2.674 12.805 1.00 7.97 94 ARG A CA 1
ATOM 771 C C . ARG A 1 95 ? 15.524 3.347 14.088 1.00 8.47 94 ARG A C 1
ATOM 772 O O . ARG A 1 95 ? 16.362 3.526 14.992 1.00 9.57 94 ARG A O 1
ATOM 780 N N . ASP A 1 96 ? 14.264 3.795 14.144 1.00 6.95 95 ASP A N 1
ATOM 781 C CA . ASP A 1 96 ? 13.793 4.503 15.313 1.00 9.55 95 ASP A CA 1
ATOM 782 C C . ASP A 1 96 ? 12.410 4.049 15.746 1.00 8.64 95 ASP A C 1
ATOM 783 O O . ASP A 1 96 ? 11.685 3.310 15.039 1.00 10.93 95 ASP A O 1
ATOM 788 N N . GLU A 1 97 ? 12.099 4.458 16.954 1.00 10.41 96 GLU A N 1
ATOM 789 C CA . GLU A 1 97 ? 10.777 4.195 17.524 1.00 10.22 96 GLU A CA 1
ATOM 790 C C . GLU A 1 97 ? 10.435 5.057 18.706 1.00 11.86 96 GLU A C 1
ATOM 791 O O . GLU A 1 97 ? 11.298 5.476 19.477 1.00 12.31 96 GLU A O 1
ATOM 797 N N . GLY A 1 98 ? 9.139 5.296 18.807 1.00 13.06 97 GLY A N 1
ATOM 798 C CA . GLY A 1 98 ? 8.545 6.046 19.941 1.00 13.15 97 GLY A CA 1
ATOM 799 C C . GLY A 1 98 ? 7.040 6.093 19.891 1.00 14.46 97 GLY A C 1
ATOM 800 O O . GLY A 1 98 ? 6.434 5.747 18.891 1.00 11.40 97 GLY A O 1
ATOM 801 N N . LEU A 1 99 ? 6.453 6.491 21.015 1.00 13.92 98 LEU A N 1
ATOM 802 C CA . LEU A 1 99 ? 5.004 6.650 21.107 1.00 11.31 98 LEU A CA 1
ATOM 803 C C . LEU A 1 99 ? 4.561 8.000 20.613 1.00 9.79 98 LEU A C 1
ATOM 804 O O . LEU A 1 99 ? 4.896 9.052 21.163 1.00 10.09 98 LEU A O 1
ATOM 809 N N . PHE A 1 100 ? 3.719 7.912 19.587 1.00 10.02 99 PHE A N 1
ATOM 810 C CA . PHE A 1 100 ? 3.077 9.062 18.982 1.00 13.17 99 PHE A CA 1
ATOM 811 C C . PHE A 1 100 ? 1.688 9.120 19.590 1.00 13.23 99 PHE A C 1
ATOM 812 O O . PHE A 1 100 ? 0.823 8.365 19.215 1.00 13.92 99 PHE A O 1
ATOM 820 N N . LEU A 1 101 ? 1.516 9.991 20.574 1.00 14.16 100 LEU A N 1
ATOM 821 C CA . LEU A 1 101 ? 0.259 10.070 21.332 1.00 12.87 100 LEU A CA 1
ATOM 822 C C . LEU A 1 101 ? -0.184 8.653 21.713 1.00 13.12 100 LEU A C 1
ATOM 823 O O . LEU A 1 101 ? -1.331 8.203 21.498 1.00 14.45 100 LEU A O 1
ATOM 828 N N . GLY A 1 102 ? 0.770 7.944 22.268 1.00 12.80 101 GLY A N 1
ATOM 829 C CA . GLY A 1 102 ? 0.536 6.669 22.892 1.00 12.44 101 GLY A CA 1
ATOM 830 C C . GLY A 1 102 ? 0.547 5.527 21.929 1.00 13.01 101 GLY A C 1
ATOM 831 O O . GLY A 1 102 ? 0.459 4.359 22.324 1.00 14.26 101 GLY A O 1
ATOM 832 N N . LYS A 1 103 ? 0.694 5.875 20.660 1.00 15.48 102 LYS A N 1
ATOM 833 C CA . LYS A 1 103 ? 0.631 4.898 19.557 1.00 15.69 102 LYS A CA 1
ATOM 834 C C . LYS A 1 103 ? 2.017 4.591 19.027 1.00 15.65 102 LYS A C 1
ATOM 835 O O . LYS A 1 103 ? 2.818 5.488 18.845 1.00 15.86 102 LYS A O 1
ATOM 841 N N . PRO A 1 104 ? 2.308 3.310 18.792 1.00 15.53 103 PRO A N 1
ATOM 842 C CA . PRO A 1 104 ? 3.639 2.877 18.377 1.00 15.65 103 PRO A CA 1
ATOM 843 C C . PRO A 1 104 ? 4.012 3.298 16.960 1.00 18.50 103 PRO A C 1
ATOM 844 O O . PRO A 1 104 ? 3.426 2.857 15.970 1.00 23.72 103 PRO A O 1
ATOM 848 N N . TYR A 1 105 ? 4.985 4.192 16.915 1.00 13.29 104 TYR A N 1
ATOM 849 C CA . TYR A 1 105 ? 5.646 4.622 15.685 1.00 12.00 104 TYR A CA 1
ATOM 850 C C . TYR A 1 105 ? 7.003 3.930 15.613 1.00 13.23 104 TYR A C 1
ATOM 851 O O . TYR A 1 105 ? 7.781 3.889 16.569 1.00 13.25 104 TYR A O 1
ATOM 860 N N . LYS A 1 106 ? 7.247 3.326 14.469 1.00 9.51 105 LYS A N 1
ATOM 861 C CA . LYS A 1 106 ? 8.543 2.735 14.151 1.00 10.15 105 LYS A CA 1
ATOM 862 C C . LYS A 1 106 ? 8.891 3.063 12.722 1.00 9.40 105 LYS A C 1
ATOM 863 O O . LYS A 1 106 ? 8.020 3.052 11.863 1.00 13.05 105 LYS A O 1
ATOM 869 N N . ASN A 1 107 ? 10.150 3.383 12.466 1.00 10.00 106 ASN A N 1
ATOM 870 C CA . ASN A 1 107 ? 10.564 3.695 11.095 1.00 6.88 106 ASN A CA 1
ATOM 871 C C . ASN A 1 107 ? 12.020 3.395 10.773 1.00 6.19 106 ASN A C 1
ATOM 872 O O . ASN A 1 107 ? 12.855 3.085 11.639 1.00 8.21 106 ASN A O 1
ATOM 877 N N . ARG A 1 108 ? 12.283 3.452 9.488 1.00 5.01 107 ARG A N 1
ATOM 878 C CA . ARG A 1 108 ? 13.611 3.489 8.942 1.00 6.26 107 ARG A CA 1
ATOM 879 C C . ARG A 1 108 ? 13.755 4.879 8.345 1.00 10.17 107 ARG A C 1
ATOM 880 O O . ARG A 1 108 ? 12.817 5.418 7.749 1.00 9.96 107 ARG A O 1
ATOM 888 N N . VAL A 1 109 ? 14.909 5.475 8.614 1.00 8.97 108 VAL A N 1
ATOM 889 C CA . VAL A 1 109 ? 15.176 6.853 8.221 1.00 7.78 108 VAL A CA 1
ATOM 890 C C . VAL A 1 109 ? 16.590 6.995 7.726 1.00 7.75 108 VAL A C 1
ATOM 891 O O . VAL A 1 109 ? 17.507 6.355 8.199 1.00 7.51 108 VAL A O 1
ATOM 895 N N . ALA A 1 110 ? 16.750 7.884 6.758 1.00 8.93 109 ALA A N 1
ATOM 896 C CA . ALA A 1 110 ? 18.058 8.366 6.405 1.00 6.93 109 ALA A CA 1
ATOM 897 C C . ALA A 1 110 ? 18.051 9.877 6.556 1.00 7.50 109 ALA A C 1
ATOM 898 O O . ALA A 1 110 ? 17.211 10.561 6.023 1.00 8.94 109 ALA A O 1
ATOM 900 N N A VAL A 1 111 ? 18.976 10.376 7.352 0.50 6.88 110 VAL A N 1
ATOM 901 N N B VAL A 1 111 ? 19.024 10.333 7.322 0.50 6.33 110 VAL A N 1
ATOM 902 C CA A VAL A 1 111 ? 19.215 11.813 7.400 0.50 8.45 110 VAL A CA 1
ATOM 903 C CA B VAL A 1 111 ? 19.308 11.748 7.517 0.50 7.74 110 VAL A CA 1
ATOM 904 C C A VAL A 1 111 ? 20.626 12.108 6.928 0.50 9.09 110 VAL A C 1
ATOM 905 C C B VAL A 1 111 ? 20.659 12.046 6.855 0.50 7.97 110 VAL A C 1
ATOM 906 O O A VAL A 1 111 ? 21.604 11.466 7.321 0.50 10.53 110 VAL A O 1
ATOM 907 O O B VAL A 1 111 ? 21.640 11.309 7.010 0.50 8.37 110 VAL A O 1
ATOM 914 N N . SER A 1 112 ? 20.680 13.121 6.082 1.00 9.11 111 SER A N 1
ATOM 915 C CA . SER A 1 112 ? 21.876 13.556 5.404 1.00 7.22 111 SER A CA 1
ATOM 916 C C . SER A 1 112 ? 22.215 14.971 5.881 1.00 7.99 111 SER A C 1
ATOM 917 O O . SER A 1 112 ? 21.347 15.830 5.908 1.00 9.34 111 SER A O 1
ATOM 920 N N . PHE A 1 113 ? 23.446 15.151 6.343 1.00 6.85 112 PHE A N 1
ATOM 921 C CA . PHE A 1 113 ? 23.939 16.494 6.729 1.00 6.63 112 PHE A CA 1
ATOM 922 C C . PHE A 1 113 ? 25.033 16.952 5.754 1.00 6.07 112 PHE A C 1
ATOM 923 O O . PHE A 1 113 ? 25.892 16.147 5.344 1.00 11.14 112 PHE A O 1
ATOM 931 N N . ASP A 1 114 ? 25.078 18.255 5.468 1.00 9.49 113 ASP A N 1
ATOM 932 C CA . ASP A 1 114 ? 26.302 18.875 4.939 1.00 11.17 113 ASP A CA 1
ATOM 933 C C . ASP A 1 114 ? 27.005 19.580 6.077 1.00 12.18 113 ASP A C 1
ATOM 934 O O . ASP A 1 114 ? 26.365 20.233 6.912 1.00 13.26 113 ASP A O 1
ATOM 939 N N . VAL A 1 115 ? 28.321 19.479 6.060 1.00 12.86 114 VAL A N 1
ATOM 940 C CA . VAL A 1 115 ? 29.186 20.145 7.046 1.00 13.56 114 VAL A CA 1
ATOM 941 C C . VAL A 1 115 ? 29.965 21.289 6.436 1.00 14.12 114 VAL A C 1
ATOM 942 O O . VAL A 1 115 ? 30.520 21.199 5.328 1.00 11.70 114 VAL A O 1
ATOM 946 N N . ARG A 1 116 ? 29.985 22.367 7.202 1.00 13.92 115 ARG A N 1
ATOM 947 C CA . ARG A 1 116 ? 30.793 23.553 6.906 1.00 18.20 115 ARG A CA 1
ATOM 948 C C . ARG A 1 116 ? 31.541 24.006 8.157 1.00 15.23 115 ARG A C 1
ATOM 949 O O . ARG A 1 116 ? 30.959 24.591 9.085 1.00 15.64 115 ARG A O 1
ATOM 957 N N . GLY A 1 117 ? 32.832 23.724 8.164 1.00 16.21 116 GLY A N 1
ATOM 958 C CA . GLY A 1 117 ? 33.671 24.045 9.327 1.00 17.49 116 GLY A CA 1
ATOM 959 C C . GLY A 1 117 ? 33.259 23.216 10.517 1.00 16.60 116 GLY A C 1
ATOM 960 O O . GLY A 1 117 ? 33.200 21.992 10.447 1.00 17.51 116 GLY A O 1
ATOM 961 N N . ASP A 1 118 ? 32.928 23.906 11.590 1.00 18.59 117 ASP A N 1
ATOM 962 C CA . ASP A 1 118 ? 32.589 23.265 12.857 1.00 19.33 117 ASP A CA 1
ATOM 963 C C . ASP A 1 118 ? 31.085 23.183 12.994 1.00 16.42 117 ASP A C 1
ATOM 964 O O . ASP A 1 118 ? 30.551 22.865 14.050 1.00 17.48 117 ASP A O 1
ATOM 969 N N . LYS A 1 119 ? 30.415 23.436 11.872 1.00 16.42 118 LYS A N 1
ATOM 970 C CA . LYS A 1 119 ? 28.942 23.423 11.819 1.00 15.44 118 LYS A CA 1
ATOM 971 C C . LYS A 1 119 ? 28.320 22.605 10.674 1.00 14.10 118 LYS A C 1
ATOM 972 O O . LYS A 1 119 ? 28.993 22.148 9.752 1.00 13.04 118 LYS A O 1
ATOM 978 N N . ILE A 1 120 ? 26.999 22.512 10.778 1.00 13.84 119 ILE A N 1
ATOM 979 C CA . ILE A 1 120 ? 26.113 21.842 9.786 1.00 14.16 119 ILE A CA 1
ATOM 980 C C . ILE A 1 120 ? 25.276 22.885 9.068 1.00 12.15 119 ILE A C 1
ATOM 981 O O . ILE A 1 120 ? 24.599 23.715 9.716 1.00 12.14 119 ILE A O 1
ATOM 986 N N . CYS A 1 121 ? 25.313 22.833 7.728 1.00 11.97 120 CYS A N 1
ATOM 987 C CA . CYS A 1 121 ? 24.681 23.875 6.895 1.00 12.00 120 CYS A CA 1
ATOM 988 C C . CYS A 1 121 ? 23.423 23.395 6.176 1.00 11.46 120 CYS A C 1
ATOM 989 O O . CYS A 1 121 ? 22.614 24.177 5.685 1.00 11.76 120 CYS A O 1
ATOM 992 N N . SER A 1 122 ? 23.201 22.090 6.173 1.00 9.79 121 SER A N 1
ATOM 993 C CA . SER A 1 122 ? 21.932 21.600 5.617 1.00 9.15 121 SER A CA 1
ATOM 994 C C . SER A 1 122 ? 21.619 20.186 6.091 1.00 9.30 121 SER A C 1
ATOM 995 O O . SER A 1 122 ? 22.491 19.456 6.557 1.00 8.05 121 SER A O 1
ATOM 998 N N . TYR A 1 123 ? 20.347 19.865 5.925 1.00 10.59 122 TYR A N 1
ATOM 999 C CA . TYR A 1 123 ? 19.742 18.640 6.420 1.00 8.48 122 TYR A CA 1
ATOM 1000 C C . TYR A 1 123 ? 18.696 18.157 5.435 1.00 10.56 122 TYR A C 1
ATOM 1001 O O . TYR A 1 123 ? 17.924 18.934 4.928 1.00 8.72 122 TYR A O 1
ATOM 1010 N N . ARG A 1 124 ? 18.678 16.849 5.196 1.00 8.64 123 ARG A N 1
ATOM 1011 C CA . ARG A 1 124 ? 17.690 16.217 4.348 1.00 9.41 123 ARG A CA 1
ATOM 1012 C C . ARG A 1 124 ? 17.282 14.913 4.993 1.00 11.69 123 ARG A C 1
ATOM 1013 O O . ARG A 1 124 ? 18.159 14.127 5.400 1.00 9.50 123 ARG A O 1
ATOM 1021 N N . GLU A 1 125 ? 15.971 14.747 5.104 1.00 9.72 124 GLU A N 1
ATOM 1022 C CA . GLU A 1 125 ? 15.343 13.555 5.670 1.00 9.76 124 GLU A CA 1
ATOM 1023 C C . GLU A 1 125 ? 14.559 12.746 4.651 1.00 8.31 124 GLU A C 1
ATOM 1024 O O . GLU A 1 125 ? 13.783 13.271 3.838 1.00 9.69 124 GLU A O 1
ATOM 1030 N N . TYR A 1 126 ? 14.799 11.433 4.719 1.00 7.08 125 TYR A N 1
ATOM 1031 C CA . TYR A 1 126 ? 14.150 10.444 3.836 1.00 6.77 125 TYR A CA 1
ATOM 1032 C C . TYR A 1 126 ? 13.528 9.315 4.676 1.00 6.70 125 TYR A C 1
ATOM 1033 O O . TYR A 1 126 ? 14.124 8.872 5.670 1.00 9.84 125 TYR A O 1
ATOM 1042 N N . PHE A 1 127 ? 12.339 8.869 4.274 1.00 8.11 126 PHE A N 1
ATOM 1043 C CA . PHE A 1 127 ? 11.593 7.788 4.967 1.00 8.79 126 PHE A CA 1
ATOM 1044 C C . PHE A 1 127 ? 11.856 6.450 4.271 1.00 8.73 126 PHE A C 1
ATOM 1045 O O . PHE A 1 127 ? 11.702 6.352 3.053 1.00 8.91 126 PHE A O 1
ATOM 1053 N N . GLY A 1 128 ? 12.188 5.414 5.059 1.00 7.81 127 GLY A N 1
ATOM 1054 C CA . GLY A 1 128 ? 12.525 4.085 4.543 1.00 4.81 127 GLY A CA 1
ATOM 1055 C C . GLY A 1 128 ? 11.538 2.988 4.869 1.00 7.51 127 GLY A C 1
ATOM 1056 O O . GLY A 1 128 ? 11.690 1.872 4.405 1.00 10.00 127 GLY A O 1
ATOM 1057 N N . SER A 1 129 ? 10.548 3.299 5.707 1.00 10.27 128 SER A N 1
ATOM 1058 C CA . SER A 1 129 ? 9.465 2.370 5.998 1.00 11.83 128 SER A CA 1
ATOM 1059 C C . SER A 1 129 ? 8.122 3.109 6.077 1.00 12.72 128 SER A C 1
ATOM 1060 O O . SER A 1 129 ? 7.974 4.243 5.591 1.00 12.94 128 SER A O 1
ATOM 1063 N N . ASP A 1 130 ? 7.192 2.502 6.793 1.00 11.16 129 ASP A N 1
ATOM 1064 C CA . ASP A 1 130 ? 5.771 2.900 6.789 1.00 13.73 129 ASP A CA 1
ATOM 1065 C C . ASP A 1 130 ? 5.282 3.433 8.133 1.00 13.07 129 ASP A C 1
ATOM 1066 O O . ASP A 1 130 ? 4.094 3.636 8.337 1.00 12.72 129 ASP A O 1
ATOM 1071 N N . GLY A 1 131 ? 6.223 3.686 9.030 1.00 12.26 130 GLY A N 1
ATOM 1072 C CA . GLY A 1 131 ? 5.909 4.264 10.341 1.00 11.04 130 GLY A CA 1
ATOM 1073 C C . GLY A 1 131 ? 5.354 3.288 11.354 1.00 13.87 130 GLY A C 1
ATOM 1074 O O . GLY A 1 131 ? 5.074 3.675 12.492 1.00 15.93 130 GLY A O 1
ATOM 1075 N N . LYS A 1 132 ? 5.200 2.039 10.904 1.00 12.07 131 LYS A N 1
ATOM 1076 C CA . LYS A 1 132 ? 4.632 0.917 11.687 1.00 15.54 131 LYS A CA 1
ATOM 1077 C C . LYS A 1 132 ? 5.630 -0.187 11.946 1.00 16.41 131 LYS A C 1
ATOM 1078 O O . LYS A 1 132 ? 5.392 -1.107 12.729 1.00 17.42 131 LYS A O 1
ATOM 1083 N N . SER A 1 133 ? 6.770 -0.092 11.282 1.00 13.89 132 SER A N 1
ATOM 1084 C CA . SER A 1 133 ? 7.720 -1.190 11.221 1.00 14.50 132 SER A CA 1
ATOM 1085 C C . SER A 1 133 ? 9.089 -0.700 10.787 1.00 15.49 132 SER A C 1
ATOM 1086 O O . SER A 1 133 ? 9.220 0.354 10.143 1.00 12.80 132 SER A O 1
ATOM 1089 N N . ASN A 1 134 ? 10.104 -1.465 11.150 1.00 12.51 133 ASN A N 1
ATOM 1090 C CA . ASN A 1 134 ? 11.459 -1.135 10.727 1.00 12.69 133 ASN A CA 1
ATOM 1091 C C . ASN A 1 134 ? 12.407 -2.342 10.679 1.00 13.42 133 ASN A C 1
ATOM 1092 O O . ASN A 1 134 ? 13.649 -2.210 10.642 1.00 14.20 133 ASN A O 1
ATOM 1098 N N . GLY B 1 1 ? 33.808 8.056 4.329 1.00 11.31 0 GLY B N 1
ATOM 1099 C CA . GLY B 1 1 ? 35.160 8.677 4.553 1.00 13.87 0 GLY B CA 1
ATOM 1100 C C . GLY B 1 1 ? 35.424 9.812 3.595 1.00 14.04 0 GLY B C 1
ATOM 1101 O O . GLY B 1 1 ? 34.859 9.868 2.489 1.00 12.71 0 GLY B O 1
ATOM 1118 N N . THR B 1 4 ? 39.178 9.305 -1.027 1.00 19.82 3 THR B N 1
ATOM 1119 C CA . THR B 1 4 ? 39.049 8.236 -1.997 1.00 19.83 3 THR B CA 1
ATOM 1120 C C . THR B 1 4 ? 40.297 8.132 -2.854 1.00 20.92 3 THR B C 1
ATOM 1121 O O . THR B 1 4 ? 41.269 8.872 -2.685 1.00 23.30 3 THR B O 1
ATOM 1125 N N . HIS B 1 5 ? 40.260 7.137 -3.714 1.00 19.80 4 HIS B N 1
ATOM 1126 C CA . HIS B 1 5 ? 41.416 6.771 -4.538 1.00 18.53 4 HIS B CA 1
ATOM 1127 C C . HIS B 1 5 ? 40.950 5.793 -5.582 1.00 18.08 4 HIS B C 1
ATOM 1128 O O . HIS B 1 5 ? 39.858 5.229 -5.485 1.00 20.94 4 HIS B O 1
ATOM 1135 N N . TYR B 1 6 ? 41.749 5.627 -6.620 1.00 17.58 5 TYR B N 1
ATOM 1136 C CA . TYR B 1 6 ? 41.303 4.797 -7.741 1.00 15.77 5 TYR B CA 1
ATOM 1137 C C . TYR B 1 6 ? 41.073 3.378 -7.228 1.00 15.25 5 TYR B C 1
ATOM 1138 O O . TYR B 1 6 ? 40.363 2.586 -7.834 1.00 17.85 5 TYR B O 1
ATOM 1147 N N . SER B 1 7 ? 41.618 3.078 -6.059 1.00 13.86 6 SER B N 1
ATOM 1148 C CA . SER B 1 7 ? 41.522 1.703 -5.494 1.00 14.62 6 SER B CA 1
ATOM 1149 C C . SER B 1 7 ? 40.263 1.497 -4.648 1.00 13.21 6 SER B C 1
ATOM 1150 O O . SER B 1 7 ? 40.087 0.473 -4.003 1.00 12.36 6 SER B O 1
ATOM 1153 N N . ASP B 1 8 ? 39.408 2.511 -4.670 1.00 13.49 7 ASP B N 1
ATOM 1154 C CA . ASP B 1 8 ? 38.118 2.488 -3.951 1.00 12.57 7 ASP B CA 1
ATOM 1155 C C . ASP B 1 8 ? 37.087 1.653 -4.749 1.00 13.69 7 ASP B C 1
ATOM 1156 O O . ASP B 1 8 ? 36.246 2.170 -5.498 1.00 14.21 7 ASP B O 1
ATOM 1161 N N . ASN B 1 9 ? 37.195 0.338 -4.595 1.00 13.89 8 ASN B N 1
ATOM 1162 C CA . ASN B 1 9 ? 36.352 -0.621 -5.313 1.00 14.24 8 ASN B CA 1
ATOM 1163 C C . ASN B 1 9 ? 34.880 -0.426 -5.000 1.00 13.68 8 ASN B C 1
ATOM 1164 O O . ASN B 1 9 ? 33.997 -0.641 -5.848 1.00 15.32 8 ASN B O 1
ATOM 1169 N N . THR B 1 10 ? 34.624 -0.040 -3.759 1.00 12.62 9 THR B N 1
ATOM 1170 C CA . THR B 1 10 ? 33.239 0.135 -3.280 1.00 12.78 9 THR B CA 1
ATOM 1171 C C . THR B 1 10 ? 32.533 1.217 -4.114 1.00 10.94 9 THR B C 1
ATOM 1172 O O . THR B 1 10 ? 31.458 0.976 -4.683 1.00 10.34 9 THR B O 1
ATOM 1176 N N . LEU B 1 11 ? 33.172 2.375 -4.209 1.00 12.48 10 LEU B N 1
ATOM 1177 C CA . LEU B 1 11 ? 32.678 3.496 -5.062 1.00 13.36 10 LEU B CA 1
ATOM 1178 C C . LEU B 1 11 ? 32.554 3.095 -6.521 1.00 13.92 10 LEU B C 1
ATOM 1179 O O . LEU B 1 11 ? 31.539 3.336 -7.173 1.00 14.64 10 LEU B O 1
ATOM 1184 N N . LYS B 1 12 ? 33.598 2.457 -7.042 1.00 15.70 11 LYS B N 1
ATOM 1185 C CA . LYS B 1 12 ? 33.608 2.057 -8.456 1.00 16.26 11 LYS B CA 1
ATOM 1186 C C . LYS B 1 12 ? 32.456 1.093 -8.787 1.00 13.60 11 LYS B C 1
ATOM 1187 O O . LYS B 1 12 ? 31.663 1.320 -9.701 1.00 12.77 11 LYS B O 1
ATOM 1193 N N . VAL B 1 13 ? 32.305 0.059 -7.979 1.00 15.31 12 VAL B N 1
ATOM 1194 C CA . VAL B 1 13 ? 31.266 -0.937 -8.237 1.00 15.07 12 VAL B CA 1
ATOM 1195 C C . VAL B 1 13 ? 29.867 -0.297 -8.089 1.00 13.74 12 VAL B C 1
ATOM 1196 O O . VAL B 1 13 ? 28.954 -0.520 -8.904 1.00 10.56 12 VAL B O 1
ATOM 1200 N N . ALA B 1 14 ? 29.732 0.547 -7.064 1.00 13.02 13 ALA B N 1
ATOM 1201 C CA . ALA B 1 14 ? 28.428 1.199 -6.768 1.00 13.18 13 ALA B CA 1
ATOM 1202 C C . ALA B 1 14 ? 28.019 2.116 -7.933 1.00 12.77 13 ALA B C 1
ATOM 1203 O O . ALA B 1 14 ? 26.855 2.147 -8.391 1.00 11.20 13 ALA B O 1
ATOM 1205 N N . HIS B 1 15 ? 29.009 2.841 -8.427 1.00 12.84 14 HIS B N 1
ATOM 1206 C CA . HIS B 1 15 ? 28.777 3.734 -9.578 1.00 14.19 14 HIS B CA 1
ATOM 1207 C C . HIS B 1 15 ? 28.363 2.929 -10.797 1.00 14.27 14 HIS B C 1
ATOM 1208 O O . HIS B 1 15 ? 27.442 3.309 -11.524 1.00 12.90 14 HIS B O 1
ATOM 1215 N N . GLN B 1 16 ? 28.987 1.778 -10.999 1.00 14.73 15 GLN B N 1
ATOM 1216 C CA . GLN B 1 16 ? 28.609 0.947 -12.174 1.00 16.11 15 GLN B CA 1
ATOM 1217 C C . GLN B 1 16 ? 27.168 0.482 -12.033 1.00 13.70 15 GLN B C 1
ATOM 1218 O O . GLN B 1 16 ? 26.381 0.504 -12.971 1.00 15.35 15 GLN B O 1
ATOM 1224 N N . GLY B 1 17 ? 26.831 0.093 -10.814 1.00 13.18 16 GLY B N 1
ATOM 1225 C CA . GLY B 1 17 ? 25.479 -0.266 -10.440 1.00 13.71 16 GLY B CA 1
ATOM 1226 C C . GLY B 1 17 ? 24.475 0.835 -10.646 1.00 11.69 16 GLY B C 1
ATOM 1227 O O . GLY B 1 17 ? 23.393 0.612 -11.195 1.00 13.47 16 GLY B O 1
ATOM 1228 N N . PHE B 1 18 ? 24.846 2.042 -10.243 1.00 10.94 17 PHE B N 1
ATOM 1229 C CA . PHE B 1 18 ? 23.940 3.171 -10.375 1.00 12.21 17 PHE B CA 1
ATOM 1230 C C . PHE B 1 18 ? 23.705 3.520 -11.834 1.00 11.97 17 PHE B C 1
ATOM 1231 O O . PHE B 1 18 ? 22.630 3.970 -12.201 1.00 12.58 17 PHE B O 1
ATOM 1239 N N . GLU B 1 19 ? 24.733 3.333 -12.656 1.00 11.21 18 GLU B N 1
ATOM 1240 C CA . GLU B 1 19 ? 24.575 3.476 -14.133 1.00 11.65 18 GLU B CA 1
ATOM 1241 C C . GLU B 1 19 ? 23.512 2.509 -14.659 1.00 10.95 18 GLU B C 1
ATOM 1242 O O . GLU B 1 19 ? 22.602 2.897 -15.390 1.00 12.39 18 GLU B O 1
ATOM 1248 N N . PHE B 1 20 ? 23.592 1.247 -14.255 1.00 12.45 19 PHE B N 1
ATOM 1249 C CA . PHE B 1 20 ? 22.657 0.242 -14.780 1.00 10.25 19 PHE B CA 1
ATOM 1250 C C . PHE B 1 20 ? 21.266 0.454 -14.208 1.00 12.22 19 PHE B C 1
ATOM 1251 O O . PHE B 1 20 ? 20.238 0.064 -14.824 1.00 11.69 19 PHE B O 1
ATOM 1259 N N . PHE B 1 21 ? 21.245 1.083 -13.035 1.00 11.33 20 PHE B N 1
ATOM 1260 C CA . PHE B 1 21 ? 19.985 1.423 -12.336 1.00 11.09 20 PHE B CA 1
ATOM 1261 C C . PHE B 1 21 ? 19.261 2.538 -13.095 1.00 10.09 20 PHE B C 1
ATOM 1262 O O . PHE B 1 21 ? 18.065 2.474 -13.397 1.00 11.31 20 PHE B O 1
ATOM 1270 N N . THR B 1 22 ? 20.038 3.556 -13.405 1.00 12.16 21 THR B N 1
ATOM 1271 C CA . THR B 1 22 ? 19.590 4.686 -14.251 1.00 11.81 21 THR B CA 1
ATOM 1272 C C . THR B 1 22 ? 18.980 4.156 -15.546 1.00 11.23 21 THR B C 1
ATOM 1273 O O . THR B 1 22 ? 17.857 4.540 -15.934 1.00 11.56 21 THR B O 1
ATOM 1277 N N . GLN B 1 23 ? 19.700 3.218 -16.154 1.00 11.88 22 GLN B N 1
ATOM 1278 C CA . GLN B 1 23 ? 19.298 2.642 -17.449 1.00 14.50 22 GLN B CA 1
ATOM 1279 C C . GLN B 1 23 ? 17.998 1.861 -17.294 1.00 14.04 22 GLN B C 1
ATOM 1280 O O . GLN B 1 23 ? 17.090 1.967 -18.122 1.00 12.73 22 GLN B O 1
ATOM 1286 N N . GLY B 1 24 ? 17.894 1.109 -16.191 1.00 15.31 23 GLY B N 1
ATOM 1287 C CA . GLY B 1 24 ? 16.674 0.377 -15.898 1.00 13.09 23 GLY B CA 1
ATOM 1288 C C . GLY B 1 24 ? 15.493 1.303 -15.754 1.00 12.63 23 GLY B C 1
ATOM 1289 O O . GLY B 1 24 ? 14.411 1.068 -16.307 1.00 11.09 23 GLY B O 1
ATOM 1290 N N . LEU B 1 25 ? 15.703 2.394 -15.011 1.00 10.26 24 LEU B N 1
ATOM 1291 C CA . LEU B 1 25 ? 14.626 3.346 -14.810 1.00 11.17 24 LEU B CA 1
ATOM 1292 C C . LEU B 1 25 ? 14.177 3.963 -16.154 1.00 12.04 24 LEU B C 1
ATOM 1293 O O . LEU B 1 25 ? 12.987 4.151 -16.407 1.00 8.96 24 LEU B O 1
ATOM 1298 N N . ALA B 1 26 ? 15.148 4.304 -17.006 1.00 11.79 25 ALA B N 1
ATOM 1299 C CA . ALA B 1 26 ? 14.834 5.057 -18.240 1.00 12.25 25 ALA B CA 1
ATOM 1300 C C . ALA B 1 26 ? 14.191 4.172 -19.306 1.00 13.61 25 ALA B C 1
ATOM 1301 O O . ALA B 1 26 ? 13.369 4.629 -20.088 1.00 14.50 25 ALA B O 1
ATOM 1303 N N . THR B 1 27 ? 14.547 2.900 -19.296 1.00 13.72 26 THR B N 1
ATOM 1304 C CA . THR B 1 27 ? 14.260 1.980 -20.428 1.00 15.33 26 THR B CA 1
ATOM 1305 C C . THR B 1 27 ? 13.431 0.742 -20.111 1.00 15.00 26 THR B C 1
ATOM 1306 O O . THR B 1 27 ? 12.904 0.085 -21.005 1.00 15.64 26 THR B O 1
ATOM 1310 N N . GLY B 1 28 ? 13.325 0.431 -18.836 1.00 13.90 27 GLY B N 1
ATOM 1311 C CA . GLY B 1 28 ? 12.593 -0.722 -18.350 1.00 14.08 27 GLY B CA 1
ATOM 1312 C C . GLY B 1 28 ? 13.360 -2.009 -18.538 1.00 14.51 27 GLY B C 1
ATOM 1313 O O . GLY B 1 28 ? 12.850 -3.104 -18.287 1.00 18.53 27 GLY B O 1
ATOM 1314 N N . GLU B 1 29 ? 14.608 -1.881 -18.969 1.00 14.39 28 GLU B N 1
ATOM 1315 C CA . GLU B 1 29 ? 15.484 -3.044 -19.132 1.00 17.20 28 GLU B CA 1
ATOM 1316 C C . GLU B 1 29 ? 16.423 -3.184 -17.955 1.00 14.86 28 GLU B C 1
ATOM 1317 O O . GLU B 1 29 ? 17.327 -2.375 -17.791 1.00 16.19 28 GLU B O 1
ATOM 1323 N N . TRP B 1 30 ? 16.240 -4.246 -17.183 1.00 14.18 29 TRP B N 1
ATOM 1324 C CA . TRP B 1 30 ? 16.915 -4.364 -15.882 1.00 15.46 29 TRP B CA 1
ATOM 1325 C C . TRP B 1 30 ? 18.022 -5.406 -15.807 1.00 16.14 29 TRP B C 1
ATOM 1326 O O . TRP B 1 30 ? 18.649 -5.569 -14.767 1.00 15.24 29 TRP B O 1
ATOM 1337 N N . GLN B 1 31 ? 18.262 -6.123 -16.902 1.00 16.88 30 GLN B N 1
ATOM 1338 C CA . GLN B 1 31 ? 19.157 -7.285 -16.838 1.00 16.37 30 GLN B CA 1
ATOM 1339 C C . GLN B 1 31 ? 20.590 -6.919 -16.435 1.00 11.55 30 GLN B C 1
ATOM 1340 O O . GLN B 1 31 ? 21.236 -7.640 -15.686 1.00 14.89 30 GLN B O 1
ATOM 1346 N N . LYS B 1 32 ? 21.081 -5.795 -16.937 1.00 16.26 31 LYS B N 1
ATOM 1347 C CA . LYS B 1 32 ? 22.462 -5.379 -16.683 1.00 16.40 31 LYS B CA 1
ATOM 1348 C C . LYS B 1 32 ? 22.615 -5.123 -15.181 1.00 12.50 31 LYS B C 1
ATOM 1349 O O . LYS B 1 32 ? 23.619 -5.476 -14.586 1.00 14.58 31 LYS B O 1
ATOM 1355 N N . PHE B 1 33 ? 21.571 -4.549 -14.580 1.00 13.61 32 PHE B N 1
ATOM 1356 C CA . PHE B 1 33 ? 21.588 -4.261 -13.132 1.00 12.60 32 PHE B CA 1
ATOM 1357 C C . PHE B 1 33 ? 21.528 -5.562 -12.342 1.00 12.91 32 PHE B C 1
ATOM 1358 O O . PHE B 1 33 ? 22.265 -5.752 -11.377 1.00 15.56 32 PHE B O 1
ATOM 1366 N N . LEU B 1 34 ? 20.652 -6.446 -12.771 1.00 13.65 33 LEU B N 1
ATOM 1367 C CA . LEU B 1 34 ? 20.424 -7.700 -12.047 1.00 14.31 33 LEU B CA 1
ATOM 1368 C C . LEU B 1 34 ? 21.686 -8.537 -12.048 1.00 13.94 33 LEU B C 1
ATOM 1369 O O . LEU B 1 34 ? 21.999 -9.243 -11.095 1.00 14.94 33 LEU B O 1
ATOM 1374 N N . ASP B 1 35 ? 22.418 -8.428 -13.145 1.00 14.82 34 ASP B N 1
ATOM 1375 C CA . ASP B 1 35 ? 23.603 -9.272 -13.370 1.00 15.43 34 ASP B CA 1
ATOM 1376 C C . ASP B 1 35 ? 24.707 -8.883 -12.406 1.00 18.11 34 ASP B C 1
ATOM 1377 O O . ASP B 1 35 ? 25.673 -9.613 -12.205 1.00 18.16 34 ASP B O 1
ATOM 1390 N N . LEU B 1 37 ? 24.078 -8.185 -9.230 1.00 13.67 36 LEU B N 1
ATOM 1391 C CA . LEU B 1 37 ? 23.582 -8.481 -7.879 1.00 13.59 36 LEU B CA 1
ATOM 1392 C C . LEU B 1 37 ? 24.034 -9.867 -7.432 1.00 17.12 36 LEU B C 1
ATOM 1393 O O . LEU B 1 37 ? 24.072 -10.828 -8.206 1.00 15.91 36 LEU B O 1
ATOM 1398 N N . THR B 1 38 ? 24.377 -9.957 -6.163 1.00 15.50 37 THR B N 1
ATOM 1399 C CA . THR B 1 38 ? 24.740 -11.261 -5.576 1.00 15.54 37 THR B CA 1
ATOM 14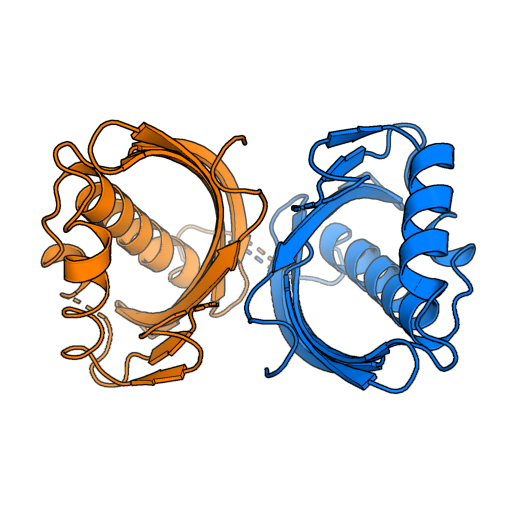00 C C . THR B 1 38 ? 23.522 -12.174 -5.466 1.00 15.55 37 THR B C 1
ATOM 1401 O O . THR B 1 38 ? 22.362 -11.747 -5.51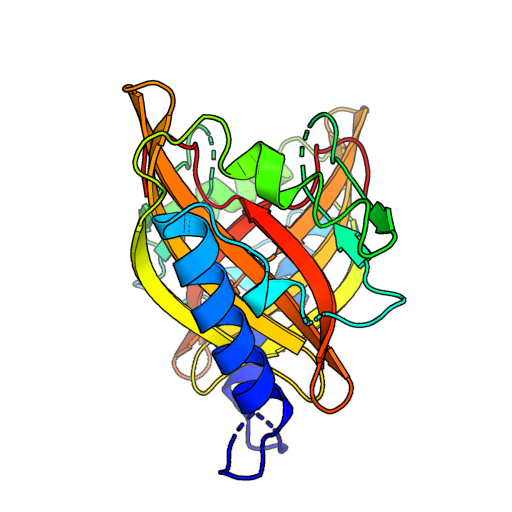2 1.00 16.17 37 THR B O 1
ATOM 1405 N N . GLU B 1 39 ? 23.815 -13.453 -5.269 1.00 15.76 38 GLU B N 1
ATOM 1406 C CA . GLU B 1 39 ? 22.786 -14.478 -5.243 1.00 18.03 38 GLU B CA 1
ATOM 1407 C C . GLU B 1 39 ? 21.949 -14.313 -3.977 1.00 16.58 38 GLU B C 1
ATOM 1408 O O . GLU B 1 39 ? 20.788 -14.686 -3.941 1.00 17.55 38 GLU B O 1
ATOM 1414 N N . ASP B 1 40 ? 22.572 -13.706 -2.970 1.00 16.85 39 ASP B N 1
ATOM 1415 C CA . ASP B 1 40 ? 21.946 -13.503 -1.645 1.00 16.28 39 ASP B CA 1
ATOM 1416 C C . ASP B 1 40 ? 21.469 -12.068 -1.495 1.00 16.48 39 ASP B C 1
ATOM 1417 O O . ASP B 1 40 ? 21.277 -11.584 -0.388 1.00 14.96 39 ASP B O 1
ATOM 1422 N N . PHE B 1 41 ? 21.310 -11.411 -2.632 1.00 14.64 40 PHE B N 1
ATOM 1423 C CA . PHE B 1 41 ? 20.862 -9.984 -2.676 1.00 13.35 40 PHE B CA 1
ATOM 1424 C C . PHE B 1 41 ? 19.600 -9.796 -1.861 1.00 15.06 40 PHE B C 1
ATOM 1425 O O . PHE B 1 41 ? 18.664 -10.596 -1.951 1.00 14.61 40 PHE B O 1
ATOM 1433 N N . THR B 1 42 ? 19.561 -8.720 -1.078 1.00 12.18 41 THR B N 1
ATOM 1434 C CA . THR B 1 42 ? 18.346 -8.319 -0.388 1.00 12.12 41 THR B CA 1
ATOM 1435 C C . THR B 1 42 ? 18.027 -6.863 -0.702 1.00 14.02 41 THR B C 1
ATOM 1436 O O . THR B 1 42 ? 18.905 -6.057 -1.016 1.00 12.15 41 THR B O 1
ATOM 1440 N N . PHE B 1 43 ? 16.754 -6.545 -0.634 1.00 13.66 42 PHE B N 1
ATOM 1441 C CA . PHE B 1 43 ? 16.356 -5.132 -0.768 1.00 13.20 42 PHE B CA 1
ATOM 1442 C C . PHE B 1 43 ? 15.235 -4.756 0.162 1.00 14.44 42 PHE B C 1
ATOM 1443 O O . PHE B 1 43 ? 14.391 -5.562 0.519 1.00 14.49 42 PHE B O 1
ATOM 1451 N N . TRP B 1 44 ? 15.308 -3.512 0.595 1.00 12.65 43 TRP B N 1
ATOM 1452 C CA . TRP B 1 44 ? 14.340 -2.955 1.524 1.00 12.51 43 TRP B CA 1
ATOM 1453 C C . TRP B 1 44 ? 13.653 -1.781 0.817 1.00 9.70 43 TRP B C 1
ATOM 1454 O O . TRP B 1 44 ? 14.317 -0.928 0.216 1.00 11.20 43 TRP B O 1
ATOM 1465 N N . PHE B 1 45 ? 12.329 -1.766 0.921 1.00 10.13 44 PHE B N 1
ATOM 1466 C CA . PHE B 1 45 ? 11.470 -0.793 0.252 1.00 8.50 44 PHE B CA 1
ATOM 1467 C C . PHE B 1 45 ? 10.363 -0.311 1.208 1.00 7.28 44 PHE B C 1
ATOM 1468 O O . PHE B 1 45 ? 9.923 -1.048 2.039 1.00 10.01 44 PHE B O 1
ATOM 1476 N N . PRO B 1 46 ? 9.943 0.970 1.126 1.00 9.72 45 PRO B N 1
ATOM 1477 C CA . PRO B 1 46 ? 9.130 1.489 2.200 1.00 6.70 45 PRO B CA 1
ATOM 1478 C C . PRO B 1 46 ? 7.724 1.028 2.324 1.00 9.85 45 PRO B C 1
ATOM 1479 O O . PRO B 1 46 ? 7.223 0.997 3.419 1.00 14.40 45 PRO B O 1
ATOM 1491 N N . GLY B 1 48 ? 3.875 -0.878 0.365 1.00 15.99 47 GLY B N 1
ATOM 1492 C CA . GLY B 1 48 ? 3.161 -1.680 -0.609 1.00 15.64 47 GLY B CA 1
ATOM 1493 C C . GLY B 1 48 ? 3.601 -3.121 -0.600 1.00 15.23 47 GLY B C 1
ATOM 1494 O O . GLY B 1 48 ? 4.150 -3.604 0.383 1.00 15.55 47 GLY B O 1
ATOM 1495 N N . GLU B 1 49 ? 3.369 -3.755 -1.745 1.00 15.06 48 GLU B N 1
ATOM 1496 C CA . GLU B 1 49 ? 3.631 -5.193 -1.942 1.00 16.29 48 GLU B CA 1
ATOM 1497 C C . GLU B 1 49 ? 5.030 -5.561 -1.545 1.00 13.64 48 GLU B C 1
ATOM 1498 O O . GLU B 1 49 ? 5.273 -6.664 -1.056 1.00 16.82 48 GLU B O 1
ATOM 1504 N N . PHE B 1 50 ? 5.957 -4.649 -1.847 1.00 13.10 49 PHE B N 1
ATOM 1505 C CA . PHE B 1 50 ? 7.394 -4.837 -1.617 1.00 13.14 49 PHE B CA 1
ATOM 1506 C C . PHE B 1 50 ? 7.892 -4.175 -0.329 1.00 13.60 49 PHE B C 1
ATOM 1507 O O . PHE B 1 50 ? 9.092 -4.026 -0.094 1.00 13.16 49 PHE B O 1
ATOM 1515 N N . HIS B 1 51 ? 6.964 -3.783 0.529 1.00 13.20 50 HIS B N 1
ATOM 1516 C CA . HIS B 1 51 ? 7.379 -3.242 1.828 1.00 12.45 50 HIS B CA 1
ATOM 1517 C C . HIS B 1 51 ? 8.299 -4.183 2.568 1.00 11.54 50 HIS B C 1
ATOM 1518 O O . HIS B 1 51 ? 8.096 -5.399 2.603 1.00 12.39 50 HIS B O 1
ATOM 1525 N N . GLY B 1 52 ? 9.245 -3.579 3.263 1.00 12.84 51 GLY B N 1
ATOM 1526 C CA . GLY B 1 52 ? 10.202 -4.271 4.109 1.00 12.75 51 GLY B CA 1
ATOM 1527 C C . GLY B 1 52 ? 11.305 -4.994 3.384 1.00 13.74 51 GLY B C 1
ATOM 1528 O O . GLY B 1 52 ? 11.746 -4.594 2.298 1.00 12.14 51 GLY B O 1
ATOM 1529 N N . LEU B 1 53 ? 11.724 -6.096 4.004 1.00 15.07 52 LEU B N 1
ATOM 1530 C CA . LEU B 1 53 ? 12.863 -6.887 3.520 1.00 16.64 52 LEU B CA 1
ATOM 1531 C C . LEU B 1 53 ? 12.412 -7.901 2.489 1.00 17.42 52 LEU B C 1
ATOM 1532 O O . LEU B 1 53 ? 11.455 -8.659 2.684 1.00 17.23 52 LEU B O 1
ATOM 1537 N N . ASN B 1 54 ? 13.117 -7.862 1.370 1.00 15.16 53 ASN B N 1
ATOM 1538 C CA . ASN B 1 54 ? 12.902 -8.768 0.254 1.00 15.25 53 ASN B CA 1
ATOM 1539 C C . ASN B 1 54 ? 14.166 -9.542 -0.034 1.00 15.73 53 ASN B C 1
ATOM 1540 O O . ASN B 1 54 ? 15.233 -8.980 -0.045 1.00 13.43 53 ASN B O 1
ATOM 1545 N N . VAL B 1 55 ? 14.028 -10.832 -0.317 1.00 14.46 54 VAL B N 1
ATOM 1546 C CA . VAL B 1 55 ? 15.185 -11.692 -0.498 1.00 15.01 54 VAL B CA 1
ATOM 1547 C C . VAL B 1 55 ? 15.288 -12.352 -1.866 1.00 17.06 54 VAL B C 1
ATOM 1548 O O . VAL B 1 55 ? 14.342 -12.968 -2.365 1.00 17.24 54 VAL B O 1
ATOM 1552 N N . GLY B 1 56 ? 16.455 -12.182 -2.464 1.00 17.30 55 GLY B N 1
ATOM 1553 C CA . GLY B 1 56 ? 16.825 -12.895 -3.700 1.00 18.56 55 GLY B CA 1
ATOM 1554 C C . GLY B 1 56 ? 16.584 -12.165 -5.008 1.00 19.01 55 GLY B C 1
ATOM 1555 O O . GLY B 1 56 ? 15.831 -11.193 -5.092 1.00 19.39 55 GLY B O 1
ATOM 1556 N N . LYS B 1 57 ? 17.256 -12.657 -6.044 1.00 17.82 56 LYS B N 1
ATOM 1557 C CA . LYS B 1 57 ? 17.265 -12.007 -7.361 1.00 17.27 56 LYS B CA 1
ATOM 1558 C C . LYS B 1 57 ? 15.958 -12.173 -8.151 1.00 17.27 56 LYS B C 1
ATOM 1559 O O . LYS B 1 57 ? 15.596 -11.329 -8.963 1.00 19.91 56 LYS B O 1
ATOM 15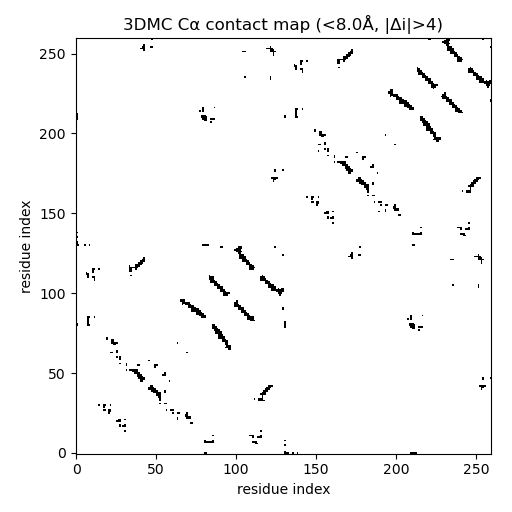65 N N . GLU B 1 58 ? 15.230 -13.238 -7.882 1.00 17.78 57 GLU B N 1
ATOM 1566 C CA . GLU B 1 58 ? 13.938 -13.431 -8.551 1.00 18.36 57 GLU B CA 1
ATOM 1567 C C . GLU B 1 58 ? 12.934 -12.367 -8.132 1.00 15.43 57 GLU B C 1
ATOM 1568 O O . GLU B 1 58 ? 12.216 -11.747 -8.946 1.00 14.92 57 GLU B O 1
ATOM 1571 N N . ARG B 1 59 ? 12.887 -12.202 -6.827 1.00 15.76 58 ARG B N 1
ATOM 1572 C CA . ARG B 1 59 ? 12.044 -11.196 -6.193 1.00 17.12 58 ARG B CA 1
ATOM 1573 C C . ARG B 1 59 ? 12.510 -9.800 -6.647 1.00 14.83 58 ARG B C 1
ATOM 1574 O O . ARG B 1 59 ? 11.706 -8.914 -6.899 1.00 15.15 58 ARG B O 1
ATOM 1582 N N . ALA B 1 60 ? 13.814 -9.629 -6.778 1.00 13.65 59 ALA B N 1
ATOM 1583 C CA . ALA B 1 60 ? 14.340 -8.319 -7.281 1.00 13.80 59 ALA B CA 1
ATOM 1584 C C . ALA B 1 60 ? 13.814 -8.017 -8.683 1.00 14.10 59 ALA B C 1
ATOM 1585 O O . ALA B 1 60 ? 13.335 -6.926 -8.975 1.00 14.26 59 ALA B O 1
ATOM 1587 N N . LYS B 1 61 ? 13.863 -9.010 -9.548 1.00 13.78 60 LYS B N 1
ATOM 1588 C CA . LYS B 1 61 ? 13.391 -8.837 -10.921 1.00 14.02 60 LYS B CA 1
ATOM 1589 C C . LYS B 1 61 ? 11.922 -8.464 -10.918 1.00 13.01 60 LYS B C 1
ATOM 1590 O O . LYS B 1 61 ? 11.454 -7.629 -11.695 1.00 13.79 60 LYS B O 1
ATOM 1596 N N A GLU B 1 62 ? 11.188 -9.069 -9.991 0.50 12.85 61 GLU B N 1
ATOM 1597 N N B GLU B 1 62 ? 11.215 -9.078 -9.988 0.50 13.25 61 GLU B N 1
ATOM 1598 C CA A GLU B 1 62 ? 9.741 -8.838 -9.888 0.50 13.86 61 GLU B CA 1
ATOM 1599 C CA B GLU B 1 62 ? 9.790 -8.861 -9.821 0.50 14.44 61 GLU B CA 1
ATOM 1600 C C A GLU B 1 62 ? 9.540 -7.380 -9.498 0.50 13.11 61 GLU B C 1
ATOM 1601 C C B GLU B 1 62 ? 9.587 -7.389 -9.525 0.50 13.41 61 GLU B C 1
ATOM 1602 O O A GLU B 1 62 ? 8.692 -6.685 -10.041 0.50 14.36 61 GLU B O 1
ATOM 1603 O O B GLU B 1 62 ? 8.806 -6.697 -10.166 0.50 14.05 61 GLU B O 1
ATOM 1614 N N . PHE B 1 63 ? 10.365 -6.934 -8.559 1.00 13.65 62 PHE B N 1
ATOM 1615 C CA . PHE B 1 63 ? 10.279 -5.549 -8.050 1.00 12.89 62 PHE B CA 1
ATOM 1616 C C . PHE B 1 63 ? 10.557 -4.549 -9.159 1.00 12.97 62 PHE B C 1
ATOM 1617 O O . PHE B 1 63 ? 9.752 -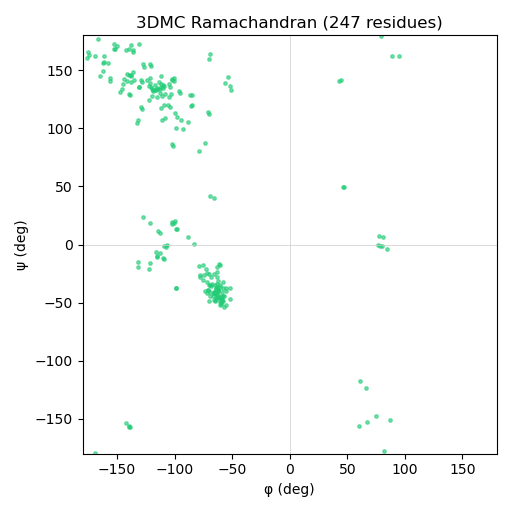3.644 -9.464 1.00 12.36 62 PHE B O 1
ATOM 1625 N N . PHE B 1 64 ? 11.675 -4.757 -9.832 1.00 13.77 63 PHE B N 1
ATOM 1626 C CA . PHE B 1 64 ? 12.144 -3.761 -10.806 1.00 12.60 63 PHE B CA 1
ATOM 1627 C C . PHE B 1 64 ? 11.208 -3.696 -12.018 1.00 15.00 63 PHE B C 1
ATOM 1628 O O . PHE B 1 64 ? 10.912 -2.627 -12.541 1.00 12.22 63 PHE B O 1
ATOM 1636 N N . THR B 1 65 ? 10.674 -4.849 -12.388 1.00 13.08 64 THR B N 1
ATOM 1637 C CA . THR B 1 65 ? 9.695 -4.933 -13.476 1.00 15.58 64 THR B CA 1
ATOM 1638 C C . THR B 1 65 ? 8.445 -4.176 -13.109 1.00 14.25 64 THR B C 1
ATOM 1639 O O . THR B 1 65 ? 7.868 -3.460 -13.925 1.00 16.54 64 THR B O 1
ATOM 1643 N N . TYR B 1 66 ?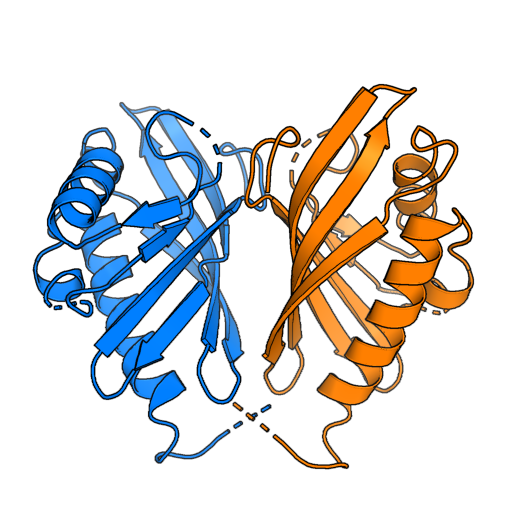 8.103 -4.273 -11.835 1.00 13.96 65 TYR B N 1
ATOM 1644 C CA . TYR B 1 66 ? 6.877 -3.690 -11.315 1.00 15.86 65 TYR B CA 1
ATOM 1645 C C . TYR B 1 66 ? 7.050 -2.184 -11.315 1.00 19.52 65 TYR B C 1
ATOM 1646 O O . TYR B 1 66 ? 6.126 -1.431 -11.630 1.00 19.25 65 TYR B O 1
ATOM 1655 N N . VAL B 1 67 ? 8.255 -1.758 -10.962 1.00 18.64 66 VAL B N 1
ATOM 1656 C CA . VAL B 1 67 ? 8.568 -0.328 -10.944 1.00 18.48 66 VAL B CA 1
ATOM 1657 C C . VAL B 1 67 ? 8.315 0.255 -12.319 1.00 19.98 66 VAL B C 1
ATOM 1658 O O . VAL B 1 67 ? 7.731 1.322 -12.447 1.00 22.19 66 VAL B O 1
ATOM 1662 N N . SER B 1 68 ? 8.764 -0.454 -13.344 1.00 16.82 67 SER B N 1
ATOM 1663 C CA . SER B 1 68 ? 8.811 0.105 -14.704 1.00 18.16 67 SER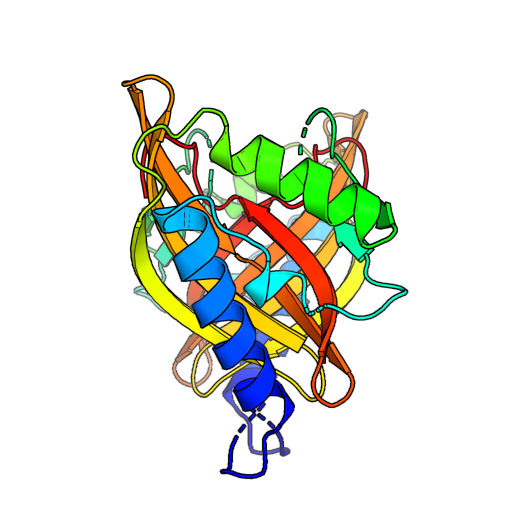 B CA 1
ATOM 1664 C C . SER B 1 68 ? 7.476 -0.036 -15.385 1.00 21.18 67 SER B C 1
ATOM 1665 O O . SER B 1 68 ? 7.202 0.614 -16.377 1.00 17.47 67 SER B O 1
ATOM 1668 N N A GLU B 1 69 ? 6.640 -0.879 -14.796 0.50 20.99 68 GLU B N 1
ATOM 1669 N N B GLU B 1 69 ? 6.626 -0.865 -14.793 0.50 20.70 68 GLU B N 1
ATOM 1670 C CA A GLU B 1 69 ? 5.401 -1.324 -15.442 0.50 22.23 68 GLU B CA 1
ATOM 1671 C CA B GLU B 1 69 ? 5.399 -1.321 -15.462 0.50 21.65 68 GLU B CA 1
ATOM 1672 C C A GLU B 1 69 ? 4.483 -0.164 -15.814 0.50 23.34 68 GLU B C 1
ATOM 1673 C C B GLU B 1 69 ? 4.450 -0.177 -15.797 0.50 23.13 68 GLU B C 1
ATOM 1674 O O A GLU B 1 69 ? 3.807 -0.196 -16.844 0.50 24.76 68 GLU B O 1
ATOM 1675 O O B GLU B 1 69 ? 3.710 -0.235 -16.782 0.50 24.58 68 GLU B O 1
ATOM 1686 N N . SER B 1 70 ? 4.474 0.865 -14.977 1.00 23.35 69 SER B N 1
ATOM 1687 C CA . SER B 1 70 ? 3.521 1.991 -15.152 1.00 23.72 69 SER B CA 1
ATOM 1688 C C . SER B 1 70 ? 4.180 3.259 -15.639 1.00 20.29 69 SER B C 1
ATOM 1689 O O . SER B 1 70 ? 3.529 4.286 -15.859 1.00 20.11 69 SER B O 1
ATOM 1692 N N . PHE B 1 71 ? 5.481 3.189 -15.849 1.00 15.09 70 PHE B N 1
ATOM 1693 C CA . PHE B 1 71 ? 6.168 4.307 -16.480 1.00 12.61 70 PHE B CA 1
ATOM 1694 C C . PHE B 1 71 ? 6.446 3.975 -17.931 1.00 12.07 70 PHE B C 1
ATOM 1695 O O . PHE B 1 71 ? 7.505 3.453 -18.294 1.00 13.79 70 PHE B O 1
ATOM 1703 N N . HIS B 1 72 ? 5.445 4.260 -18.755 1.00 16.72 71 HIS B N 1
ATOM 1704 C CA . HIS B 1 72 ? 5.471 3.800 -20.136 1.00 17.68 71 HIS B CA 1
ATOM 1705 C C . HIS B 1 72 ? 6.605 4.383 -20.960 1.00 17.35 71 HIS B C 1
ATOM 1706 O O . HIS B 1 72 ? 6.996 3.806 -21.979 1.00 16.87 71 HIS B O 1
ATOM 1713 N N . THR B 1 73 ? 7.173 5.491 -20.501 1.00 15.90 72 THR B N 1
ATOM 1714 C CA . THR B 1 73 ? 8.344 6.034 -21.169 1.00 17.13 72 THR B CA 1
ATOM 1715 C C . THR B 1 73 ? 9.491 6.262 -20.180 1.00 18.12 72 THR B C 1
ATOM 1716 O O . THR B 1 73 ? 10.374 7.076 -20.401 1.00 21.80 72 THR B O 1
ATOM 1720 N N . GLY B 1 74 ? 9.426 5.517 -19.084 1.00 15.50 73 GLY B N 1
ATOM 1721 C CA . GLY B 1 74 ? 10.453 5.542 -18.052 1.00 13.98 73 GLY B CA 1
ATOM 1722 C C . GLY B 1 74 ? 10.440 6.683 -17.058 1.00 14.86 73 GLY B C 1
ATOM 1723 O O . GLY B 1 74 ? 9.630 7.629 -17.089 1.00 11.91 73 GLY B O 1
ATOM 1724 N N . ILE B 1 75 ? 11.430 6.560 -16.182 1.00 10.63 74 ILE B N 1
ATOM 1725 C CA . ILE B 1 75 ? 11.769 7.557 -15.165 1.00 10.81 74 ILE B CA 1
ATOM 1726 C C . ILE B 1 75 ? 13.161 8.089 -15.486 1.00 10.60 74 ILE B C 1
ATOM 1727 O O . ILE B 1 75 ? 14.053 7.325 -15.820 1.00 9.55 74 ILE B O 1
ATOM 1732 N N . GLN B 1 76 ? 13.293 9.401 -15.426 1.00 9.48 75 GLN B N 1
ATOM 1733 C CA . GLN B 1 76 ? 14.570 10.106 -15.607 1.00 12.33 75 GLN B CA 1
ATOM 1734 C C . GLN B 1 76 ? 15.128 10.527 -14.254 1.00 10.72 75 GLN B C 1
ATOM 1735 O O . GLN B 1 76 ? 14.395 10.959 -13.349 1.00 10.75 75 GLN B O 1
ATOM 1741 N N . ILE B 1 77 ? 16.441 10.431 -14.164 1.00 10.84 76 ILE B N 1
ATOM 1742 C CA . ILE B 1 77 ? 17.211 11.033 -13.071 1.00 10.98 76 ILE B CA 1
ATOM 1743 C C . ILE B 1 77 ? 17.557 12.436 -13.459 1.00 12.98 76 ILE B C 1
ATOM 1744 O O . ILE B 1 77 ? 18.399 12.663 -14.334 1.00 13.86 76 ILE B O 1
ATOM 1749 N N . SER B 1 78 ? 16.864 13.380 -12.836 1.00 9.96 77 SER B N 1
ATOM 1750 C CA . SER B 1 78 ? 17.022 14.814 -13.126 1.00 12.34 77 SER B CA 1
ATOM 1751 C C . SER B 1 78 ? 18.368 15.365 -12.624 1.00 13.81 77 SER B C 1
ATOM 1752 O O . SER B 1 78 ? 19.016 16.196 -13.270 1.00 12.31 77 SER B O 1
ATOM 1755 N N . SER B 1 79 ? 18.757 14.879 -11.457 1.00 9.01 78 SER B N 1
ATOM 1756 C CA . SER B 1 79 ? 20.017 15.258 -10.827 1.00 10.38 78 SER B CA 1
ATOM 1757 C C . SER B 1 79 ? 20.475 14.173 -9.863 1.00 11.45 78 SER B C 1
ATOM 1758 O O . SER B 1 79 ? 19.679 13.575 -9.144 1.00 9.98 78 SER B O 1
ATOM 1761 N N . LEU B 1 80 ? 21.775 13.952 -9.864 1.00 11.50 79 LEU B N 1
ATOM 1762 C CA . LEU B 1 80 ? 22.435 13.136 -8.861 1.00 12.04 79 LEU B CA 1
ATOM 1763 C C . LEU B 1 80 ? 23.264 14.089 -8.026 1.00 13.49 79 LEU B C 1
ATOM 1764 O O . LEU B 1 80 ? 24.276 14.636 -8.495 1.00 14.71 79 LEU B O 1
ATOM 1769 N N . ASP B 1 81 ? 22.790 14.325 -6.811 1.00 10.83 80 ASP B N 1
ATOM 1770 C CA . ASP B 1 81 ? 23.192 15.483 -6.038 1.00 10.70 80 ASP B CA 1
ATOM 1771 C C . ASP B 1 81 ? 24.275 15.209 -4.996 1.00 11.73 80 ASP B C 1
ATOM 1772 O O . ASP B 1 81 ? 25.169 16.012 -4.809 1.00 12.70 80 ASP B O 1
ATOM 1777 N N . ARG B 1 82 ? 24.197 14.040 -4.357 1.00 10.77 81 ARG B N 1
ATOM 1778 C CA . ARG B 1 82 ? 25.180 13.657 -3.344 1.00 9.98 81 ARG B CA 1
ATOM 1779 C C . ARG B 1 82 ? 25.426 12.175 -3.379 1.00 8.69 81 ARG B C 1
ATOM 1780 O O . ARG B 1 82 ? 24.477 11.409 -3.442 1.00 13.36 81 ARG B O 1
ATOM 1788 N N . VAL B 1 83 ? 26.695 11.806 -3.351 1.00 7.33 82 VAL B N 1
ATOM 1789 C CA . VAL B 1 83 ? 27.098 10.362 -3.300 1.00 4.33 82 VAL B CA 1
ATOM 1790 C C . VAL B 1 83 ? 28.083 10.246 -2.144 1.00 9.75 82 VAL B C 1
ATOM 1791 O O . VAL B 1 83 ? 29.169 10.867 -2.148 1.00 10.94 82 VAL B O 1
ATOM 1795 N N . THR B 1 84 ? 27.707 9.442 -1.157 1.00 10.45 83 THR B N 1
ATOM 1796 C CA . THR B 1 84 ? 28.545 9.240 0.023 1.00 7.28 83 THR B CA 1
ATOM 1797 C C . THR B 1 84 ? 28.881 7.779 0.163 1.00 4.24 83 THR B C 1
ATOM 1798 O O . THR B 1 84 ? 28.185 6.920 -0.358 1.00 8.05 83 THR B O 1
ATOM 1802 N N . SER B 1 85 ? 29.990 7.486 0.836 1.00 6.11 84 SER B N 1
ATOM 1803 C CA . SER B 1 85 ? 30.367 6.078 1.002 1.00 7.02 84 SER B CA 1
ATOM 1804 C C . SER B 1 85 ? 31.189 5.799 2.264 1.00 8.80 84 SER B C 1
ATOM 1805 O O . SER B 1 85 ? 31.600 6.676 2.983 1.00 9.28 84 SER B O 1
ATOM 1808 N N . ASN B 1 86 ? 31.385 4.528 2.476 1.00 10.18 85 ASN B N 1
ATOM 1809 C CA . ASN B 1 86 ? 32.329 4.020 3.478 1.00 9.15 85 ASN B CA 1
ATOM 1810 C C . ASN B 1 86 ? 33.000 2.770 2.889 1.00 11.61 85 ASN B C 1
ATOM 1811 O O . ASN B 1 86 ? 33.105 2.634 1.665 1.00 10.58 85 ASN B O 1
ATOM 1816 N N . GLU B 1 87 ? 33.456 1.876 3.747 1.00 13.55 86 GLU B N 1
ATOM 1817 C CA . GLU B 1 87 ? 34.199 0.701 3.248 1.00 14.75 86 GLU B CA 1
ATOM 1818 C C . GLU B 1 87 ? 33.350 -0.186 2.336 1.00 13.59 86 GLU B C 1
ATOM 1819 O O . GLU B 1 87 ? 33.873 -0.827 1.421 1.00 15.50 86 GLU B O 1
ATOM 1825 N N . THR B 1 88 ? 32.045 -0.226 2.600 1.00 10.81 87 THR B N 1
ATOM 1826 C CA . THR B 1 88 ? 31.163 -1.200 2.011 1.00 13.90 87 THR B CA 1
ATOM 1827 C C . THR B 1 88 ? 29.855 -0.679 1.408 1.00 12.19 87 THR B C 1
ATOM 1828 O O . THR B 1 88 ? 29.259 -1.338 0.588 1.00 14.08 87 THR B O 1
ATOM 1832 N N . THR B 1 89 ? 29.455 0.521 1.803 1.00 12.95 88 THR B N 1
ATOM 1833 C CA . THR B 1 89 ? 28.169 1.092 1.443 1.00 9.32 88 THR B CA 1
ATOM 1834 C C . THR B 1 89 ? 28.336 2.415 0.694 1.00 7.26 88 THR B C 1
ATOM 1835 O O . THR B 1 89 ? 29.273 3.196 0.947 1.00 9.00 88 THR B O 1
ATOM 1839 N N . VAL B 1 90 ? 27.439 2.607 -0.273 1.00 8.36 89 VAL B N 1
ATOM 1840 C CA . VAL B 1 90 ? 27.344 3.884 -1.003 1.00 9.40 89 VAL B CA 1
ATOM 1841 C C . VAL B 1 90 ? 25.901 4.345 -1.050 1.00 10.69 89 VAL B C 1
ATOM 1842 O O . VAL B 1 90 ? 24.988 3.553 -1.323 1.00 8.75 89 VAL B O 1
ATOM 1846 N N . VAL B 1 91 ? 25.693 5.635 -0.791 1.00 8.35 90 VAL B N 1
ATOM 1847 C CA . VAL B 1 91 ? 24.357 6.219 -0.913 1.00 8.36 90 VAL B CA 1
ATOM 1848 C C . VAL B 1 91 ? 24.369 7.271 -2.012 1.00 8.09 90 VAL B C 1
ATOM 1849 O O . VAL B 1 91 ? 25.273 8.103 -2.092 1.00 9.11 90 VAL B O 1
ATOM 1853 N N . PHE B 1 92 ? 23.344 7.157 -2.850 1.00 10.10 91 PHE B N 1
ATOM 1854 C CA . PHE B 1 92 ? 23.048 8.098 -3.914 1.00 10.22 91 PHE B CA 1
ATOM 1855 C C . PHE B 1 92 ? 21.794 8.872 -3.542 1.00 8.20 91 PHE B C 1
ATOM 1856 O O . PHE B 1 92 ? 20.748 8.281 -3.403 1.00 8.85 91 PHE B O 1
ATOM 1864 N N . GLU B 1 93 ? 21.928 10.198 -3.436 1.00 6.97 92 GLU B N 1
ATOM 1865 C CA . GLU B 1 93 ? 20.802 11.070 -3.209 1.00 8.33 92 GLU B CA 1
ATOM 1866 C C . GLU B 1 93 ? 20.538 11.757 -4.542 1.00 10.05 92 GLU B C 1
ATOM 1867 O O . GLU B 1 93 ? 21.409 12.465 -5.079 1.00 7.62 92 GLU B O 1
ATOM 1873 N N . PHE B 1 94 ? 19.333 11.540 -5.051 1.00 9.52 93 PHE B N 1
ATOM 1874 C CA . PHE B 1 94 ? 18.994 12.016 -6.370 1.00 8.09 93 PHE B CA 1
ATOM 1875 C C . PHE B 1 94 ? 17.528 12.533 -6.479 1.00 8.56 93 PHE B C 1
ATOM 1876 O O . PHE B 1 94 ? 16.710 12.360 -5.565 1.00 7.40 93 PHE B O 1
ATOM 1884 N N . ARG B 1 95 ? 17.277 13.209 -7.596 1.00 6.23 94 ARG B N 1
ATOM 1885 C CA . ARG B 1 95 ? 15.937 13.699 -7.978 1.00 7.34 94 ARG B CA 1
ATOM 1886 C C . ARG B 1 95 ? 15.521 13.011 -9.254 1.00 8.27 94 ARG B C 1
ATOM 1887 O O . ARG B 1 95 ? 16.353 12.841 -10.171 1.00 10.20 94 ARG B O 1
ATOM 1895 N N . ASP B 1 96 ? 14.253 12.588 -9.309 1.00 8.04 95 ASP B N 1
ATOM 1896 C CA . ASP B 1 96 ? 13.734 11.904 -10.485 1.00 7.77 95 ASP B CA 1
ATOM 1897 C C . ASP B 1 96 ? 12.338 12.389 -10.906 1.00 9.76 95 ASP B C 1
ATOM 1898 O O . ASP B 1 96 ? 11.625 13.138 -10.203 1.00 10.34 95 ASP B O 1
ATOM 1903 N N . GLU B 1 97 ? 12.003 11.963 -12.103 1.00 9.00 96 GLU B N 1
ATOM 1904 C CA . GLU B 1 97 ? 10.704 12.309 -12.700 1.00 8.97 96 GLU B CA 1
ATOM 1905 C C . GLU B 1 97 ? 10.354 11.466 -13.889 1.00 9.18 96 GLU B C 1
ATOM 1906 O O . GLU B 1 97 ? 11.212 11.063 -14.671 1.00 12.18 96 GLU B O 1
ATOM 1912 N N . GLY B 1 98 ? 9.055 11.205 -13.973 1.00 12.32 97 GLY B N 1
ATOM 1913 C CA . GLY B 1 98 ? 8.480 10.404 -15.068 1.00 12.35 97 GLY B CA 1
ATOM 1914 C C . GLY B 1 98 ? 6.978 10.359 -15.030 1.00 13.63 97 GLY B C 1
ATOM 1915 O O . GLY B 1 98 ? 6.360 10.693 -14.026 1.00 12.66 97 GLY B O 1
ATOM 1916 N N . LEU B 1 99 ? 6.391 9.969 -16.157 1.00 11.99 98 LEU B N 1
ATOM 1917 C CA . LEU B 1 99 ? 4.919 9.861 -16.229 1.00 9.62 98 LEU B CA 1
ATOM 1918 C C . LEU B 1 99 ? 4.441 8.529 -15.743 1.00 10.73 98 LEU B C 1
ATOM 1919 O O . LEU B 1 99 ? 4.784 7.482 -16.278 1.00 10.08 98 LEU B O 1
ATOM 1924 N N . PHE B 1 100 ? 3.642 8.613 -14.693 1.00 10.32 99 PHE B N 1
ATOM 1925 C CA . PHE B 1 100 ? 2.996 7.455 -14.100 1.00 13.14 99 PHE B CA 1
ATOM 1926 C C . PHE B 1 100 ? 1.618 7.334 -14.754 1.00 14.57 99 PHE B C 1
ATOM 1927 O O . PHE B 1 100 ? 0.700 8.069 -14.421 1.00 14.60 99 PHE B O 1
ATOM 1935 N N . LEU B 1 101 ? 1.502 6.451 -15.728 1.00 13.34 100 LEU B N 1
ATOM 1936 C CA . LEU B 1 101 ? 0.253 6.381 -16.507 1.00 14.76 100 LEU B CA 1
ATOM 1937 C C . LEU B 1 101 ? -0.161 7.780 -16.908 1.00 13.48 100 LEU B C 1
ATOM 1938 O O . LEU B 1 101 ? -1.315 8.213 -16.739 1.00 14.51 100 LEU B O 1
ATOM 1943 N N . GLY B 1 102 ? 0.818 8.478 -17.455 1.00 13.68 101 GLY B N 1
ATOM 1944 C CA . GLY B 1 102 ? 0.633 9.792 -18.050 1.00 12.95 101 GLY B CA 1
ATOM 1945 C C . GLY B 1 102 ? 0.567 10.939 -17.082 1.00 13.59 101 GLY B C 1
ATOM 1946 O O . GLY B 1 102 ? 0.420 12.097 -17.476 1.00 17.41 101 GLY B O 1
ATOM 1947 N N . LYS B 1 103 ? 0.659 10.628 -15.796 1.00 14.64 102 LYS B N 1
ATOM 1948 C CA . LYS B 1 103 ? 0.608 11.653 -14.748 1.00 14.96 102 LYS B CA 1
ATOM 1949 C C . LYS B 1 103 ? 1.985 11.933 -14.152 1.00 15.59 102 LYS B C 1
ATOM 1950 O O . LYS B 1 103 ? 2.779 11.004 -13.943 1.00 16.09 102 LYS B O 1
ATOM 1956 N N . PRO B 1 104 ? 2.285 13.221 -13.917 1.00 14.14 103 PRO B N 1
ATOM 1957 C CA . PRO B 1 104 ? 3.635 13.620 -13.536 1.00 16.33 103 PRO B CA 1
ATOM 1958 C C . PRO B 1 104 ? 3.999 13.181 -12.125 1.00 18.58 103 PRO B C 1
ATOM 1959 O O . PRO B 1 104 ? 3.397 13.597 -11.134 1.00 25.27 103 PRO B O 1
ATOM 1963 N N . TYR B 1 105 ? 4.966 12.292 -12.089 1.00 14.20 104 TYR B N 1
ATOM 1964 C CA . TYR B 1 105 ? 5.604 11.847 -10.864 1.00 10.62 104 TYR B CA 1
ATOM 1965 C C . TYR B 1 105 ? 6.972 12.492 -10.775 1.00 12.64 104 TYR B C 1
ATOM 1966 O O . TYR B 1 105 ? 7.763 12.482 -11.723 1.00 12.67 104 TYR B O 1
ATOM 1975 N N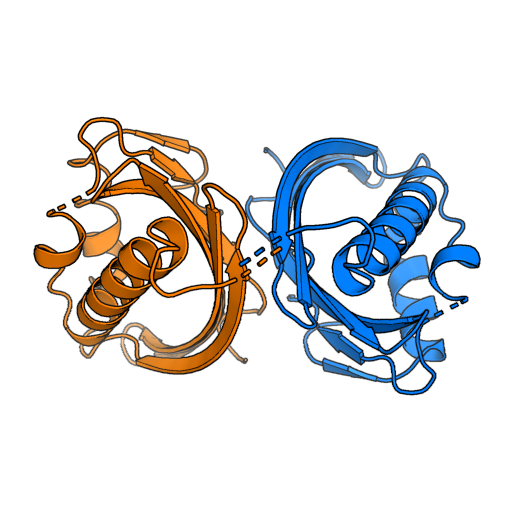 . LYS B 1 106 ? 7.196 13.126 -9.647 1.00 9.39 105 LYS B N 1
ATOM 1976 C CA . LYS B 1 106 ? 8.509 13.677 -9.307 1.00 7.63 105 LYS B CA 1
ATOM 1977 C C . LYS B 1 106 ? 8.888 13.355 -7.881 1.00 8.24 105 LYS B C 1
ATOM 1978 O O . LYS B 1 106 ? 8.057 13.439 -6.980 1.00 11.15 105 LYS B O 1
ATOM 1984 N N . ASN B 1 107 ? 10.164 13.050 -7.629 1.00 10.01 106 ASN B N 1
ATOM 1985 C CA . ASN B 1 107 ? 10.549 12.749 -6.240 1.00 7.95 106 ASN B CA 1
ATOM 1986 C C . ASN B 1 107 ? 12.013 13.053 -5.942 1.00 7.03 106 ASN B C 1
ATOM 1987 O O . ASN B 1 107 ? 12.813 13.358 -6.833 1.00 8.23 106 ASN B O 1
ATOM 1992 N N . ARG B 1 108 ? 12.304 13.018 -4.649 1.00 7.09 107 ARG B N 1
ATOM 1993 C CA . ARG B 1 108 ? 13.654 12.960 -4.103 1.00 7.29 107 ARG B CA 1
ATOM 1994 C C . ARG B 1 108 ? 13.790 11.577 -3.507 1.00 8.60 107 ARG B C 1
ATOM 1995 O O . ARG B 1 108 ? 12.867 11.061 -2.876 1.00 9.34 107 ARG B O 1
ATOM 2003 N N . VAL B 1 109 ? 14.911 10.962 -3.807 1.00 7.72 108 VAL B N 1
ATOM 2004 C CA . VAL B 1 109 ? 15.158 9.573 -3.412 1.00 7.33 108 VAL B CA 1
ATOM 2005 C C . VAL B 1 109 ? 16.570 9.388 -2.898 1.00 8.22 108 VAL B C 1
ATOM 2006 O O . VAL B 1 109 ? 17.494 9.984 -3.396 1.00 7.53 108 VAL B O 1
ATOM 2010 N N . ALA B 1 110 ? 16.723 8.492 -1.922 1.00 8.24 109 ALA B N 1
ATOM 2011 C CA . ALA B 1 110 ? 18.059 7.998 -1.549 1.00 8.67 109 ALA B CA 1
ATOM 2012 C C . ALA B 1 110 ? 18.039 6.482 -1.709 1.00 8.87 109 ALA B C 1
ATOM 2013 O O . ALA B 1 110 ? 17.160 5.815 -1.187 1.00 9.40 109 ALA B O 1
ATOM 2015 N N . VAL B 1 111 ? 18.975 6.001 -2.510 1.00 5.72 110 VAL B N 1
ATOM 2016 C CA . VAL B 1 111 ? 19.239 4.571 -2.665 1.00 7.65 110 VAL B CA 1
ATOM 2017 C C . VAL B 1 111 ? 20.620 4.282 -2.066 1.00 10.64 110 VAL B C 1
ATOM 2018 O O . VAL B 1 111 ? 21.620 4.946 -2.359 1.00 9.69 110 VAL B O 1
ATOM 2022 N N . SER B 1 112 ? 20.645 3.270 -1.215 1.00 9.50 111 SER B N 1
ATOM 2023 C CA . SER B 1 112 ? 21.844 2.813 -0.550 1.00 10.30 111 SER B CA 1
ATOM 2024 C C . SER B 1 112 ? 22.164 1.402 -1.016 1.00 8.52 111 SER B C 1
ATOM 2025 O O . SER B 1 112 ? 21.294 0.537 -1.033 1.00 10.93 111 SER B O 1
ATOM 2028 N N . PHE B 1 113 ? 23.398 1.230 -1.468 1.00 9.63 112 PHE B N 1
ATOM 2029 C CA . PHE B 1 113 ? 23.933 -0.071 -1.917 1.00 7.87 112 PHE B CA 1
ATOM 2030 C C . PHE B 1 113 ? 25.040 -0.557 -0.970 1.00 8.20 112 PHE B C 1
ATOM 2031 O O . PHE B 1 113 ? 25.898 0.211 -0.557 1.00 10.55 112 PHE B O 1
ATOM 2039 N N . ASP B 1 114 ? 25.055 -1.850 -0.691 1.00 10.51 113 ASP B N 1
ATOM 2040 C CA . ASP B 1 114 ? 26.266 -2.501 -0.172 1.00 12.37 113 ASP B CA 1
ATOM 2041 C C . ASP B 1 114 ? 26.942 -3.263 -1.282 1.00 13.35 113 ASP B C 1
ATOM 2042 O O . ASP B 1 114 ? 26.286 -3.942 -2.103 1.00 11.33 113 ASP B O 1
ATOM 2047 N N . VAL B 1 115 ? 28.261 -3.189 -1.248 1.00 14.36 114 VAL B N 1
ATOM 2048 C CA . VAL B 1 115 ? 29.103 -3.842 -2.242 1.00 15.42 114 VAL B CA 1
ATOM 2049 C C . VAL B 1 115 ? 29.865 -5.010 -1.641 1.00 16.47 114 VAL B C 1
ATOM 2050 O O . VAL B 1 115 ? 30.405 -4.946 -0.533 1.00 14.34 114 VAL B O 1
ATOM 2054 N N . ARG B 1 116 ? 29.886 -6.087 -2.412 1.00 16.08 115 ARG B N 1
ATOM 2055 C CA . ARG B 1 116 ? 30.710 -7.253 -2.111 1.00 17.96 115 ARG B CA 1
ATOM 2056 C C . ARG B 1 116 ? 31.470 -7.675 -3.359 1.00 16.14 115 ARG B C 1
ATOM 2057 O O . ARG B 1 116 ? 30.897 -8.183 -4.320 1.00 16.60 115 ARG B O 1
ATOM 2065 N N . GLY B 1 117 ? 32.762 -7.404 -3.326 1.00 16.70 116 GLY B N 1
ATOM 2066 C CA . GLY B 1 117 ? 33.649 -7.661 -4.449 1.00 18.27 116 GLY B CA 1
ATOM 2067 C C . GLY B 1 117 ? 33.218 -6.861 -5.646 1.00 19.21 116 GLY B C 1
ATOM 2068 O O . GLY B 1 117 ? 33.211 -5.627 -5.615 1.00 20.02 116 GLY B O 1
ATOM 2069 N N . ASP B 1 118 ? 32.847 -7.566 -6.705 1.00 20.29 117 ASP B N 1
ATOM 2070 C CA . ASP B 1 118 ? 32.506 -6.894 -7.972 1.00 20.66 117 ASP B CA 1
ATOM 2071 C C . ASP B 1 118 ? 30.995 -6.822 -8.164 1.00 18.32 117 ASP B C 1
ATOM 2072 O O . ASP B 1 118 ? 30.503 -6.565 -9.256 1.00 18.31 117 ASP B O 1
ATOM 2077 N N . LYS B 1 119 ? 30.272 -7.011 -7.063 1.00 16.87 118 LYS B N 1
ATOM 2078 C CA . LYS B 1 119 ? 28.800 -7.016 -7.084 1.00 15.46 118 LYS B CA 1
ATOM 2079 C C . LYS B 1 119 ? 28.163 -6.267 -5.917 1.00 13.20 118 LYS B C 1
ATOM 2080 O O . LYS B 1 119 ? 28.820 -5.872 -4.966 1.00 14.36 118 LYS B O 1
ATOM 2086 N N . ILE B 1 120 ? 26.851 -6.130 -6.034 1.00 12.94 119 ILE B N 1
ATOM 2087 C CA . ILE B 1 120 ? 26.013 -5.462 -5.013 1.00 14.57 119 ILE B CA 1
ATOM 2088 C C . ILE B 1 120 ? 25.179 -6.507 -4.295 1.00 14.06 119 ILE B C 1
ATOM 2089 O O . ILE B 1 120 ? 24.516 -7.341 -4.950 1.00 12.14 119 ILE B O 1
ATOM 2094 N N . CYS B 1 121 ? 25.221 -6.479 -2.956 1.00 14.83 120 CYS B N 1
ATOM 2095 C CA . CYS B 1 121 ? 24.596 -7.536 -2.155 1.00 15.55 120 CYS B CA 1
ATOM 2096 C C . CYS B 1 121 ? 23.367 -7.071 -1.400 1.00 12.50 120 CYS B C 1
ATOM 2097 O O . CYS B 1 121 ? 22.592 -7.888 -0.912 1.00 13.97 120 CYS B O 1
ATOM 2100 N N . SER B 1 122 ? 23.154 -5.753 -1.369 1.00 11.00 121 SER B N 1
ATOM 2101 C CA . SER B 1 122 ? 21.940 -5.219 -0.754 1.00 9.94 121 SER B CA 1
ATOM 2102 C C . SER B 1 122 ? 21.593 -3.821 -1.270 1.00 8.51 121 SER B C 1
ATOM 2103 O O . SER B 1 122 ? 22.442 -3.099 -1.751 1.00 9.57 121 SER B O 1
ATOM 2106 N N . TYR B 1 123 ? 20.314 -3.510 -1.142 1.00 11.61 122 TYR B N 1
ATOM 2107 C CA . TYR B 1 123 ? 19.734 -2.243 -1.604 1.00 9.99 122 TYR B CA 1
ATOM 2108 C C . TYR B 1 123 ? 18.704 -1.780 -0.594 1.00 9.47 122 TYR B C 1
ATOM 2109 O O . TYR B 1 123 ? 17.920 -2.578 -0.104 1.00 10.11 122 TYR B O 1
ATOM 2118 N N . ARG B 1 124 ? 18.686 -0.467 -0.353 1.00 8.94 123 ARG B N 1
ATOM 2119 C CA . ARG B 1 124 ? 17.695 0.164 0.489 1.00 7.83 123 ARG B CA 1
ATOM 2120 C C . ARG B 1 124 ? 17.262 1.476 -0.150 1.00 8.78 123 ARG B C 1
ATOM 2121 O O . ARG B 1 124 ? 18.108 2.271 -0.541 1.00 8.79 123 ARG B O 1
ATOM 2129 N N . GLU B 1 125 ? 15.958 1.640 -0.286 1.00 10.06 124 GLU B N 1
ATOM 2130 C CA . GLU B 1 125 ? 15.376 2.867 -0.845 1.00 8.01 124 GLU B CA 1
ATOM 2131 C C . GLU B 1 125 ? 14.620 3.663 0.190 1.00 8.82 124 GLU B C 1
ATOM 2132 O O . GLU B 1 125 ? 13.886 3.128 1.029 1.00 7.40 124 GLU B O 1
ATOM 2138 N N . TYR B 1 126 ? 14.836 4.970 0.107 1.00 9.11 125 TYR B N 1
ATOM 2139 C CA . TYR B 1 126 ? 14.166 5.937 0.992 1.00 7.11 125 TYR B CA 1
ATOM 2140 C C . TYR B 1 126 ? 13.534 7.066 0.152 1.00 6.23 125 TYR B C 1
ATOM 2141 O O . TYR B 1 126 ? 14.118 7.501 -0.844 1.00 9.86 125 TYR B O 1
ATOM 2150 N N . PHE B 1 127 ? 12.353 7.509 0.577 1.00 8.09 126 PHE B N 1
ATOM 2151 C CA . PHE B 1 127 ? 11.580 8.601 -0.077 1.00 8.92 126 PHE B CA 1
ATOM 2152 C C . PHE B 1 127 ? 11.845 9.948 0.601 1.00 7.21 126 PHE B C 1
ATOM 2153 O O . PHE B 1 127 ? 11.730 10.044 1.817 1.00 7.46 126 PHE B O 1
ATOM 2161 N N . GLY B 1 128 ? 12.155 10.975 -0.204 1.00 8.54 127 GLY B N 1
ATOM 2162 C CA . GLY B 1 128 ? 12.503 12.314 0.324 1.00 6.33 127 GLY B CA 1
ATOM 2163 C C . GLY B 1 128 ? 11.564 13.419 -0.040 1.00 6.43 127 GLY B C 1
ATOM 2164 O O . GLY B 1 128 ? 11.698 14.554 0.442 1.00 8.08 127 GLY B O 1
ATOM 2165 N N . SER B 1 129 ? 10.592 13.101 -0.899 1.00 8.88 128 SER B N 1
ATOM 2166 C CA . SER B 1 129 ? 9.494 14.014 -1.203 1.00 8.31 128 SER B CA 1
ATOM 2167 C C . SER B 1 129 ? 8.135 13.284 -1.298 1.00 12.05 128 SER B C 1
ATOM 2168 O O . SER B 1 129 ? 7.958 12.181 -0.782 1.00 13.30 128 SER B O 1
ATOM 2171 N N . ASP B 1 130 ? 7.208 13.906 -2.012 1.00 10.66 129 ASP B N 1
ATOM 2172 C CA . ASP B 1 130 ? 5.791 13.492 -1.992 1.00 12.46 129 ASP B CA 1
ATOM 2173 C C . ASP B 1 130 ? 5.304 12.918 -3.304 1.00 11.78 129 ASP B C 1
ATOM 2174 O O . ASP B 1 130 ? 4.104 12.684 -3.485 1.00 12.99 129 ASP B O 1
ATOM 2179 N N . GLY B 1 131 ? 6.238 12.678 -4.208 1.00 12.63 130 GLY B N 1
ATOM 2180 C CA . GLY B 1 131 ? 5.908 12.137 -5.552 1.00 11.68 130 GLY B CA 1
ATOM 2181 C C . GLY B 1 131 ? 5.316 13.121 -6.536 1.00 13.69 130 GLY B C 1
ATOM 2182 O O . GLY B 1 131 ? 5.032 12.763 -7.679 1.00 16.05 130 GLY B O 1
ATOM 2183 N N . LYS B 1 132 ? 5.153 14.355 -6.075 1.00 13.67 131 LYS B N 1
ATOM 2184 C CA . LYS B 1 132 ? 4.553 15.454 -6.855 1.00 14.48 131 LYS B CA 1
ATOM 2185 C C . LYS B 1 132 ? 5.571 16.568 -7.110 1.00 13.91 131 LYS B C 1
ATOM 2186 O O . LYS B 1 132 ? 5.368 17.504 -7.918 1.00 14.26 131 LYS B O 1
ATOM 2191 N N . SER B 1 133 ? 6.696 16.463 -6.418 1.00 13.71 132 SER B N 1
ATOM 2192 C CA . SER B 1 133 ? 7.675 17.540 -6.386 1.00 13.34 132 SER B CA 1
ATOM 2193 C C . SER B 1 133 ? 9.051 17.043 -5.936 1.00 13.53 132 SER B C 1
ATOM 2194 O O . SER B 1 133 ? 9.177 16.001 -5.286 1.00 11.90 132 SER B O 1
ATOM 2197 N N . ASN B 1 134 ? 10.068 17.793 -6.319 1.00 12.19 133 ASN B N 1
ATOM 2198 C CA . ASN B 1 134 ? 11.431 17.504 -5.906 1.00 13.51 133 ASN B CA 1
ATOM 2199 C C . ASN B 1 134 ? 12.383 18.708 -5.832 1.00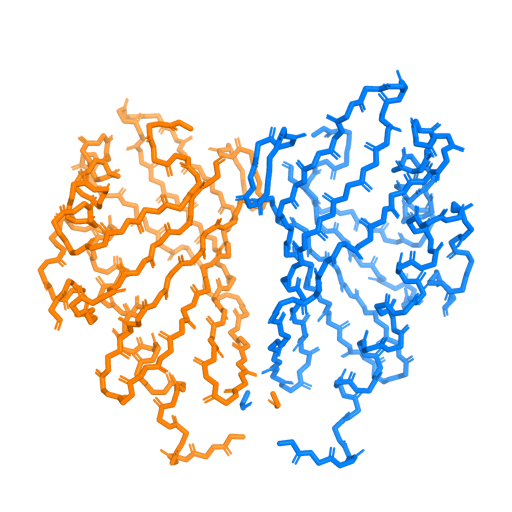 13.32 133 ASN B C 1
ATOM 2200 O O . ASN B 1 134 ? 11.934 19.872 -5.831 1.00 16.15 133 ASN B O 1
#

Nearest PDB structures (foldseek):
  3dmc-assembly1_B  TM=1.003E+00  e=3.336E-27  Trichormus variabilis ATCC 29413
  3g8z-assembly1_A-2  TM=8.051E-01  e=2.432E-07  Xanthomonas campestris pv. campestris
  1tuh-assembly1_A-2  TM=8.023E-01  e=1.106E-06  uncultured bacterium
  2bng-assembly1_B  TM=7.644E-01  e=3.783E-07  Mycobacterium tuberculosis H37Rv
  6w40-assembly1_B  TM=6.932E-01  e=3.904E-06  synthetic construct

Radius of gyration: 18.29 Å; Cα contacts (8 Å, |Δi|>4): 634; chains: 2; bounding box: 41×45×47 Å

B-factor: mean 17.0, std 8.38, range [4.24, 57.05]

Secondary structure (DSSP, 8-state):
---TT-HHHHHHHHHHHHHHHHHHHS--HHHH---TT-EEEE--TTBEEEESHHHHHHHHHHHHHT-TT-EEEEEEEEEEE-SSEEEEEEEEEEEETTEEEEEEEEEEEEEETTEEEEEEEEE-S-SB--/---TT-HHHHHHHHHHHHHHHHHHHS--HHHH---TT-EEEE--TTBEEEESHHHHHHHHHHHHHT-TT-EEEEEEEEEEE-SSEEEEEEEEEEEETTEEEEEEEEEEEEEETTEEEEEEEEE-S-SB--

InterPro domains:
  IPR032710 NTF2-like domain superfamily [SSF54427] (1-130)
  IPR037401 SnoaL-like domain [PF12680] (19-121)

Sequence (260 aa):
GTHYSDNTLKVAHQGFEFFTQGLATGEWQKFLDLTEDFTFWFPGEFHGLNVGKERAKEFFTYVSESFHTGIQISSLDRVTSNETTVVFEFRDEGLFLGKPYKNRVAVVSFDVRGDKICSYREYFGSDGKSNGTHYSDNTLKVAHQGFEFFTQGLATGEWQKFLDLTEDFTFWFPGEFHGLNVGKERAKEEFFTYVSEESFHTGIQISSLDRVTSNETTVVFEFRDEGLFLGKPYKNRVAVSFDVRGDKICSYREYFGSDGKSN

CATH classification: 3.10.450.50